Protein AF-A0A453ELK5-F1 (afdb_monomer_lite)

pLDDT: mean 76.81, std 13.42, range [30.69, 92.94]

Sequence (240 aa):
MLLGSLLPQQNLTLAASWPGLFVDKQGVYWDVPLSLSADLASVGSSSGLSYHLLLQQNSGEPKCFGGDETNDVPLALLPGLCAKAAISIKRSIDAWRKKEDKLKMVQPYDAFLSDPHVSFTGIVGAVASGSLGDCSKRISVPDETRKSNAFRVFHERNKFAACADLFASVTFTAQHGNFQRLFLDLTRVSARLDISSGSLFLRGASRLAQDFFFSRRPDLETFCDVCPDVIVSLQQQFSQ

InterPro domains:
  IPR044160 Protein TRIGALACTOSYLDIACYLGLYCEROL 4-like [PTHR34954] (7-237)

Secondary structure (DSSP, 8-state):
----SS-TTEEEEEEEESSEEEE-TTS-EEEESEEEEEEEEE---SSEEEEEEEEEEEES--EEES--TTSPPPTTT-SEEEEEEEEEEEEEEEEEE------TT---S-TTTSS-EEEEEEEEEEEEEEEESGGGHHHHS--TT-----EEEEEGGGTEEEEEEEEEEEEEEEEE--S-SSSS--EEEEEEEEES-HHHHHHHHHHHHHHHHTTPPPPHHHHHTTPPEEEEEEEE----

Radius of gyration: 23.56 Å; chains: 1; bounding box: 50×56×68 Å

Foldseek 3Di:
DDPPPPCPFKDKDKDKDAFDWDADPVRWIKTFHIKIKIKMWGNDDQWFKIKIKIKIAGDDDIDTDPDDPPDDDPLVRAGWIKIKMKMKTKDKDWPDWDPDPPPPPDDFPDPVQQIFTKMKMKMKMKMKMKIFDRNLVVQVDCPPVDPAPFPWDADPVRSMIMTMFMKMKMKIKGWAAGRRDQAQRTKIKMKMWIDPGVSLQVVLVVQVVVCVVVVHDRDPVSVVSNGTDIDIDIDGDHHD

Structure (mmCIF, N/CA/C/O backbone):
data_AF-A0A453ELK5-F1
#
_entry.id   AF-A0A453ELK5-F1
#
loop_
_atom_site.group_PDB
_atom_site.id
_atom_site.type_symbol
_atom_site.label_atom_id
_atom_site.label_alt_id
_atom_site.label_comp_id
_atom_site.label_asym_id
_atom_site.label_entity_id
_atom_site.label_seq_id
_atom_site.pdbx_PDB_ins_code
_atom_site.Cartn_x
_atom_site.Cartn_y
_atom_site.Cartn_z
_atom_site.occupancy
_atom_site.B_iso_or_equiv
_atom_site.auth_seq_id
_atom_site.auth_comp_id
_atom_site.auth_asym_id
_atom_site.auth_atom_id
_atom_site.pdbx_PDB_model_num
ATOM 1 N N . MET A 1 1 ? 25.291 -24.655 6.953 1.00 30.69 1 MET A N 1
ATOM 2 C CA . MET A 1 1 ? 25.725 -23.795 8.075 1.00 30.69 1 MET A CA 1
ATOM 3 C C . MET A 1 1 ? 24.716 -22.657 8.159 1.00 30.69 1 MET A C 1
ATOM 5 O O . MET A 1 1 ? 24.589 -21.906 7.204 1.00 30.69 1 MET A O 1
ATOM 9 N N . LEU A 1 2 ? 23.868 -22.674 9.189 1.00 36.03 2 LEU A N 1
ATOM 10 C CA . LEU A 1 2 ? 22.651 -21.861 9.293 1.00 36.03 2 LEU A CA 1
ATOM 11 C C . LEU A 1 2 ? 22.998 -20.399 9.593 1.00 36.03 2 LEU A C 1
ATOM 13 O O . LEU A 1 2 ? 23.387 -20.069 10.708 1.00 36.03 2 LEU A O 1
ATOM 17 N N . LEU A 1 3 ? 22.798 -19.522 8.609 1.00 41.19 3 LEU A N 1
ATOM 18 C CA . LEU A 1 3 ? 22.877 -18.063 8.736 1.00 41.19 3 LEU A CA 1
ATOM 19 C C . LEU A 1 3 ? 21.654 -17.493 9.500 1.00 41.19 3 LEU A C 1
ATOM 21 O O . LEU A 1 3 ? 21.106 -16.465 9.131 1.00 41.19 3 LEU A O 1
ATOM 25 N N . GLY A 1 4 ? 21.158 -18.209 10.514 1.00 43.69 4 GLY A N 1
ATOM 26 C CA . GLY A 1 4 ? 19.890 -17.913 11.193 1.00 43.69 4 GLY A CA 1
ATOM 27 C C . GLY A 1 4 ? 20.019 -17.068 12.463 1.00 43.69 4 GLY A C 1
ATOM 28 O O . GLY A 1 4 ? 19.007 -16.646 13.006 1.00 43.69 4 GLY A O 1
ATOM 29 N N . SER A 1 5 ? 21.237 -16.822 12.963 1.00 46.50 5 SER A N 1
ATOM 30 C CA . SER A 1 5 ? 21.449 -16.226 14.292 1.00 46.50 5 SER A CA 1
ATOM 31 C C . SER A 1 5 ? 21.978 -14.791 14.298 1.00 46.50 5 SER A C 1
ATOM 33 O O . SER A 1 5 ? 22.213 -14.260 15.380 1.00 46.50 5 SER A O 1
ATOM 35 N N . LEU A 1 6 ? 22.196 -14.145 13.144 1.00 52.88 6 LEU A N 1
ATOM 36 C CA . LEU A 1 6 ? 22.813 -12.810 13.140 1.00 52.88 6 LEU A CA 1
ATOM 37 C C . LEU A 1 6 ? 21.821 -11.647 13.300 1.00 52.88 6 LEU A C 1
ATOM 39 O O . LEU A 1 6 ? 22.255 -10.545 13.620 1.00 52.88 6 LEU A O 1
ATOM 43 N N . LEU A 1 7 ? 20.514 -11.853 13.092 1.00 56.56 7 LEU A N 1
ATOM 44 C CA . LEU A 1 7 ? 19.532 -10.761 13.039 1.00 56.56 7 LEU A CA 1
ATOM 45 C C . LEU A 1 7 ? 18.154 -11.192 13.595 1.00 56.56 7 LEU A C 1
ATOM 47 O O . LEU A 1 7 ? 17.241 -11.471 12.823 1.00 56.56 7 LEU A O 1
ATOM 51 N N . PRO A 1 8 ? 17.948 -11.226 14.925 1.00 60.19 8 PRO A N 1
ATOM 52 C CA . PRO A 1 8 ? 16.712 -11.743 15.537 1.00 60.19 8 PRO A CA 1
ATOM 53 C C . PRO A 1 8 ? 15.440 -10.936 15.211 1.00 60.19 8 PRO A C 1
ATOM 55 O O . PRO A 1 8 ? 14.337 -11.383 15.508 1.00 60.19 8 PRO A O 1
ATOM 58 N N . GLN A 1 9 ? 15.576 -9.748 14.617 1.00 72.62 9 GLN A N 1
ATOM 59 C CA . GLN A 1 9 ? 14.471 -8.845 14.273 1.00 72.62 9 GLN A CA 1
ATOM 60 C C . GLN A 1 9 ? 14.393 -8.536 12.772 1.00 72.62 9 GLN A C 1
ATOM 62 O O . GLN A 1 9 ? 13.697 -7.601 12.377 1.00 72.62 9 GLN A O 1
ATOM 67 N N . GLN A 1 10 ? 15.117 -9.270 11.923 1.00 80.00 10 GLN A N 1
ATOM 68 C CA . GLN A 1 10 ? 15.119 -9.027 10.481 1.00 80.00 10 GLN A CA 1
ATOM 69 C C . GLN A 1 10 ? 14.787 -10.314 9.739 1.00 80.00 10 GLN A C 1
ATOM 71 O O . GLN A 1 10 ? 15.314 -11.381 10.041 1.00 80.00 10 GLN A O 1
ATOM 76 N N . ASN A 1 11 ? 13.894 -10.194 8.769 1.00 83.38 11 ASN A N 1
ATOM 77 C CA . ASN A 1 11 ? 13.554 -11.249 7.844 1.00 83.38 11 ASN A CA 1
ATOM 78 C C . ASN A 1 11 ? 14.318 -10.995 6.544 1.00 83.38 11 ASN A C 1
ATOM 80 O O . ASN A 1 11 ? 14.099 -9.978 5.888 1.00 83.38 11 ASN A O 1
ATOM 84 N N . LEU A 1 12 ? 15.240 -11.893 6.210 1.00 84.56 12 LEU A N 1
ATOM 85 C CA . LEU A 1 12 ? 15.991 -11.859 4.962 1.00 84.56 12 LEU A CA 1
ATOM 86 C C . LEU A 1 12 ? 15.471 -12.987 4.076 1.00 84.56 12 LEU A C 1
ATOM 88 O O . LEU A 1 12 ? 15.605 -14.160 4.422 1.00 84.56 12 LEU A O 1
ATOM 92 N N . THR A 1 13 ? 14.912 -12.635 2.925 1.00 87.00 13 THR A N 1
ATOM 93 C CA . THR A 1 13 ? 14.528 -13.595 1.895 1.00 87.00 13 THR A CA 1
ATOM 94 C C . THR A 1 13 ? 15.426 -13.416 0.681 1.00 87.00 13 THR A C 1
ATOM 96 O O . THR A 1 13 ? 15.719 -12.304 0.247 1.00 87.00 13 THR A O 1
ATOM 99 N N . LEU A 1 14 ? 15.931 -14.525 0.154 1.00 88.19 14 LEU A N 1
ATOM 100 C CA . LEU A 1 14 ? 16.755 -14.533 -1.045 1.00 88.19 14 LEU A CA 1
ATOM 101 C C . LEU A 1 14 ? 16.135 -15.531 -2.010 1.00 88.19 14 LEU A C 1
ATOM 103 O O . LEU A 1 14 ? 16.002 -16.709 -1.684 1.00 88.19 14 LEU A O 1
ATOM 107 N N . ALA A 1 15 ? 15.728 -15.047 -3.174 1.00 86.75 15 ALA A N 1
ATOM 108 C CA . ALA A 1 15 ? 15.160 -15.857 -4.234 1.00 86.75 15 ALA A CA 1
ATOM 109 C C . ALA A 1 15 ? 16.052 -15.764 -5.469 1.00 86.75 15 ALA A C 1
ATOM 111 O O . ALA A 1 15 ? 16.494 -14.689 -5.872 1.00 86.75 15 ALA A O 1
ATOM 112 N N . ALA A 1 16 ? 16.330 -16.921 -6.053 1.00 87.19 16 ALA A N 1
ATOM 113 C CA . ALA A 1 16 ? 17.092 -17.060 -7.276 1.00 87.19 16 ALA A CA 1
ATOM 114 C C . ALA A 1 16 ? 16.338 -18.023 -8.189 1.00 87.19 16 ALA A C 1
ATOM 116 O O . ALA A 1 16 ? 15.876 -19.073 -7.745 1.00 87.19 16 ALA A O 1
ATOM 117 N N . SER A 1 17 ? 16.222 -17.662 -9.457 1.00 82.38 17 SER A N 1
ATOM 118 C CA . SER A 1 17 ? 15.618 -18.492 -10.496 1.00 82.38 17 SER A CA 1
ATOM 119 C C . SER A 1 17 ? 16.526 -18.482 -11.719 1.00 82.38 17 SER A C 1
ATOM 121 O O . SER A 1 17 ? 16.867 -17.404 -12.213 1.00 82.38 17 SER A O 1
ATOM 123 N N . TRP A 1 18 ? 16.947 -19.678 -12.143 1.00 79.38 18 TRP A N 1
ATOM 124 C CA . TRP A 1 18 ? 17.754 -19.926 -13.340 1.00 79.38 18 TRP A CA 1
ATOM 125 C C . TRP A 1 18 ? 17.640 -21.407 -13.754 1.00 79.38 18 TRP A C 1
ATOM 127 O O . TRP A 1 18 ? 18.079 -22.271 -12.987 1.00 79.38 18 TRP A O 1
ATOM 137 N N . PRO A 1 19 ? 17.142 -21.722 -14.962 1.00 77.75 19 PRO A N 1
ATOM 138 C CA . PRO A 1 19 ? 16.161 -20.947 -15.729 1.00 77.75 19 PRO A CA 1
ATOM 139 C C . PRO A 1 19 ? 14.795 -20.956 -15.019 1.00 77.75 19 PRO A C 1
ATOM 141 O O . PRO A 1 19 ? 14.437 -21.927 -14.349 1.00 77.75 19 PRO A O 1
ATOM 144 N N . GLY A 1 20 ? 14.047 -19.857 -15.111 1.00 77.00 20 GLY A N 1
ATOM 145 C CA . GLY A 1 20 ? 12.726 -19.706 -14.492 1.00 77.00 20 GLY A CA 1
ATOM 146 C C . GLY A 1 20 ? 11.623 -19.481 -15.522 1.00 77.00 20 GLY A C 1
ATOM 147 O O . GLY A 1 20 ? 11.887 -19.001 -16.614 1.00 77.00 20 GLY A O 1
ATOM 148 N N . LEU A 1 21 ? 10.374 -19.778 -15.162 1.00 82.38 21 LEU A N 1
ATOM 149 C CA . LEU A 1 21 ? 9.208 -19.473 -15.992 1.00 82.38 21 LEU A CA 1
ATOM 150 C C . LEU A 1 21 ? 8.380 -18.374 -15.323 1.00 82.38 21 LEU A C 1
ATOM 152 O O . LEU A 1 21 ? 8.027 -18.489 -14.148 1.00 82.38 21 LEU A O 1
ATOM 156 N N . PHE A 1 22 ? 8.061 -17.320 -16.065 1.00 80.75 22 PHE A N 1
ATOM 157 C CA . PHE A 1 22 ? 7.200 -16.227 -15.626 1.00 80.75 22 PHE A CA 1
ATOM 158 C C . PHE A 1 22 ? 5.904 -16.227 -16.429 1.00 80.75 22 PHE A C 1
ATOM 160 O O . PHE A 1 22 ? 5.919 -16.450 -17.634 1.00 80.75 22 PHE A O 1
ATOM 167 N N . VAL A 1 23 ? 4.783 -15.965 -15.763 1.00 82.19 23 VAL A N 1
ATOM 168 C CA . VAL A 1 23 ? 3.475 -15.847 -16.413 1.00 82.19 23 VAL A CA 1
ATOM 169 C C . VAL A 1 23 ? 3.052 -14.391 -16.360 1.00 82.19 23 VAL A C 1
ATOM 171 O O . VAL A 1 23 ? 2.971 -13.810 -15.277 1.00 82.19 23 VAL A O 1
ATOM 174 N N . ASP A 1 24 ? 2.805 -13.799 -17.523 1.00 79.06 24 ASP A N 1
ATOM 175 C CA . ASP A 1 24 ? 2.312 -12.427 -17.616 1.00 79.06 24 ASP A CA 1
ATOM 176 C C . ASP A 1 24 ? 0.813 -12.335 -17.279 1.00 79.06 24 ASP A C 1
ATOM 178 O O . ASP A 1 24 ? 0.103 -13.341 -17.220 1.00 79.06 24 ASP A O 1
ATOM 182 N N . LYS A 1 25 ? 0.299 -11.116 -17.088 1.00 76.19 25 LYS A N 1
ATOM 183 C CA . LYS A 1 25 ? -1.115 -10.822 -16.809 1.00 76.19 25 LYS A CA 1
ATOM 184 C C . LYS A 1 25 ? -2.059 -11.396 -17.874 1.00 76.19 25 LYS A C 1
ATOM 186 O O . LYS A 1 25 ? -3.203 -11.704 -17.563 1.00 76.19 25 LYS A O 1
ATOM 191 N N . GLN A 1 26 ? -1.583 -11.554 -19.108 1.00 77.69 26 GLN A N 1
ATOM 192 C CA . GLN A 1 26 ? -2.309 -12.134 -20.240 1.00 77.69 26 GLN A CA 1
ATOM 193 C C . GLN A 1 26 ? -2.227 -13.672 -20.280 1.00 77.69 26 GLN A C 1
ATOM 195 O O . GLN A 1 26 ? -2.745 -14.286 -21.207 1.00 77.69 26 GLN A O 1
ATOM 200 N N . GLY A 1 27 ? -1.578 -14.308 -19.298 1.00 75.56 27 GLY A N 1
ATOM 201 C CA . GLY A 1 27 ? -1.401 -15.761 -19.241 1.00 75.56 27 GLY A CA 1
ATOM 202 C C . GLY A 1 27 ? -0.301 -16.298 -20.161 1.00 75.56 27 GLY A C 1
ATOM 203 O O . GLY A 1 27 ? -0.202 -17.507 -20.345 1.00 75.56 27 GLY A O 1
ATOM 204 N N . VAL A 1 28 ? 0.519 -15.417 -20.744 1.00 82.81 28 VAL A N 1
ATOM 205 C CA . VAL A 1 28 ? 1.632 -15.791 -21.627 1.00 82.81 28 VAL A CA 1
ATOM 206 C C . VAL A 1 28 ? 2.844 -16.195 -20.797 1.00 82.81 28 VAL A C 1
ATOM 208 O O . VAL A 1 28 ? 3.192 -15.525 -19.823 1.00 82.81 28 VAL A O 1
ATOM 211 N N . TYR A 1 29 ? 3.491 -17.285 -21.201 1.00 83.06 29 TYR A N 1
ATOM 212 C CA . TYR A 1 29 ? 4.684 -17.804 -20.548 1.00 83.06 29 TYR A CA 1
ATOM 213 C C . TYR A 1 29 ? 5.949 -17.167 -21.119 1.00 83.06 29 TYR A C 1
ATOM 215 O O . TYR A 1 29 ? 6.135 -17.088 -22.332 1.00 83.06 29 TYR A O 1
ATOM 223 N N . TRP A 1 30 ? 6.842 -16.765 -20.228 1.00 82.06 30 TRP A N 1
ATOM 224 C CA . TRP A 1 30 ? 8.116 -16.141 -20.540 1.00 82.06 30 TRP A CA 1
ATOM 225 C C . TRP A 1 30 ? 9.241 -16.907 -19.861 1.00 82.06 30 TRP A C 1
ATOM 227 O O . TRP A 1 30 ? 9.183 -17.174 -18.659 1.00 82.06 30 TRP A O 1
ATOM 237 N N . ASP A 1 31 ? 10.270 -17.240 -20.627 1.00 82.88 31 ASP A N 1
ATOM 238 C CA . ASP A 1 31 ? 11.511 -17.785 -20.097 1.00 82.88 31 ASP A CA 1
ATOM 239 C C . ASP A 1 31 ? 12.324 -16.657 -19.453 1.00 82.88 31 ASP A C 1
ATOM 241 O O . ASP A 1 31 ? 12.543 -15.598 -20.053 1.00 82.88 31 ASP A O 1
ATOM 245 N N . VAL A 1 32 ? 12.743 -16.879 -18.212 1.00 81.06 32 VAL A N 1
ATOM 246 C CA . VAL A 1 32 ? 13.524 -15.951 -17.400 1.00 81.06 32 VAL A CA 1
ATOM 247 C C . VAL A 1 32 ? 14.930 -16.525 -17.272 1.00 81.06 32 VAL A C 1
ATOM 249 O O . VAL A 1 32 ? 15.113 -17.485 -16.515 1.00 81.06 32 VAL A O 1
ATOM 252 N N . PRO A 1 33 ? 15.931 -15.937 -17.957 1.00 76.25 33 PRO A N 1
ATOM 253 C CA . PRO A 1 33 ? 17.286 -16.471 -17.952 1.00 76.25 33 PRO A CA 1
ATOM 254 C C . PRO A 1 33 ? 17.862 -16.431 -16.536 1.00 76.25 33 PRO A C 1
ATOM 256 O O . PRO A 1 33 ? 18.043 -17.483 -15.935 1.00 76.25 33 PRO A O 1
ATOM 259 N N . LEU A 1 34 ? 18.040 -15.232 -15.959 1.00 83.06 34 LEU A N 1
ATOM 260 C CA . LEU A 1 34 ? 18.402 -15.025 -14.553 1.00 83.06 34 LEU A CA 1
ATOM 261 C C . LEU A 1 34 ? 17.463 -14.026 -13.899 1.00 83.06 34 LEU A C 1
ATOM 263 O O . LEU A 1 34 ? 17.380 -12.876 -14.334 1.00 83.06 34 LEU A O 1
ATOM 267 N N . SER A 1 35 ? 16.869 -14.419 -12.779 1.00 85.31 35 SER A N 1
ATOM 268 C CA . SER A 1 35 ? 16.272 -13.475 -11.837 1.00 85.31 35 SER A CA 1
ATOM 269 C C . SER A 1 35 ? 16.786 -13.772 -10.437 1.00 85.31 35 SER A C 1
ATOM 271 O O . SER A 1 35 ? 16.616 -14.873 -9.910 1.00 85.31 35 SER A O 1
ATOM 273 N N . LEU A 1 36 ? 17.453 -12.779 -9.860 1.00 88.81 36 LEU A N 1
ATOM 274 C CA . LEU A 1 36 ? 17.967 -12.770 -8.500 1.00 88.81 36 LEU A CA 1
ATOM 275 C C . LEU A 1 36 ? 17.247 -11.665 -7.735 1.00 88.81 36 LEU A C 1
ATOM 277 O O . LEU A 1 36 ? 17.214 -10.519 -8.176 1.00 88.81 36 LEU A O 1
ATOM 281 N N . SER A 1 37 ? 16.702 -11.977 -6.569 1.00 88.75 37 SER A N 1
ATOM 282 C CA . SER A 1 37 ? 16.140 -10.979 -5.669 1.00 88.75 37 SER A CA 1
ATOM 283 C C . SER A 1 37 ? 16.546 -11.258 -4.233 1.00 88.75 37 SER A C 1
ATOM 285 O O . SER A 1 37 ? 16.407 -12.378 -3.748 1.00 88.75 37 SER A O 1
ATOM 287 N N . ALA A 1 38 ? 17.016 -10.229 -3.549 1.00 89.81 38 ALA A N 1
ATOM 288 C CA . ALA A 1 38 ? 17.276 -10.233 -2.124 1.00 89.81 38 ALA A CA 1
ATOM 289 C C . ALA A 1 38 ? 16.357 -9.201 -1.477 1.00 89.81 38 ALA A C 1
ATOM 291 O O . ALA A 1 38 ? 16.347 -8.041 -1.882 1.00 89.81 38 ALA A O 1
ATOM 292 N N . ASP A 1 39 ? 15.586 -9.619 -0.488 1.00 89.56 39 ASP A N 1
ATOM 293 C CA . ASP A 1 39 ? 14.655 -8.771 0.230 1.00 89.56 39 ASP A CA 1
ATOM 294 C C . ASP A 1 39 ? 14.915 -8.840 1.730 1.00 89.56 39 ASP A C 1
ATOM 296 O O . ASP A 1 39 ? 15.015 -9.919 2.315 1.00 89.56 39 ASP A O 1
ATOM 300 N N . LEU A 1 40 ? 15.043 -7.677 2.350 1.00 88.06 40 LEU A N 1
ATOM 301 C CA . LEU A 1 40 ? 15.337 -7.518 3.761 1.00 88.06 40 LEU A CA 1
ATOM 302 C C . LEU A 1 40 ? 14.252 -6.666 4.408 1.00 88.06 40 LEU A C 1
ATOM 304 O O . LEU A 1 40 ? 14.186 -5.456 4.192 1.00 88.06 40 LEU A O 1
ATOM 308 N N . ALA A 1 41 ? 13.448 -7.283 5.260 1.00 87.75 41 ALA A N 1
ATOM 309 C CA . ALA A 1 41 ? 12.370 -6.631 5.984 1.00 87.75 41 ALA A CA 1
ATOM 310 C C . ALA A 1 41 ? 12.630 -6.657 7.492 1.00 87.75 41 ALA A C 1
ATOM 312 O O . ALA A 1 41 ? 13.059 -7.662 8.055 1.00 87.75 41 ALA A O 1
ATOM 313 N N . SER A 1 42 ? 12.325 -5.569 8.191 1.00 85.75 42 SER A N 1
ATOM 314 C CA . SER A 1 42 ? 12.266 -5.589 9.653 1.00 85.75 42 SER A CA 1
ATOM 315 C C . SER A 1 42 ? 11.039 -6.372 10.122 1.00 85.75 42 SER A C 1
ATOM 317 O O . SER A 1 42 ? 9.932 -6.138 9.631 1.00 85.75 42 SER A O 1
ATOM 319 N N . VAL A 1 43 ? 11.198 -7.222 11.131 1.00 76.19 43 VAL A N 1
ATOM 320 C CA . VAL A 1 43 ? 10.078 -7.861 11.826 1.00 76.19 43 VAL A CA 1
ATOM 321 C C . VAL A 1 43 ? 9.400 -6.795 12.690 1.00 76.19 43 VAL A C 1
ATOM 323 O O . VAL A 1 43 ? 9.933 -6.363 13.711 1.00 76.19 43 VAL A O 1
ATOM 326 N N . GLY A 1 44 ? 8.254 -6.297 12.222 1.00 63.34 44 GLY A N 1
ATOM 327 C CA . GLY A 1 44 ? 7.561 -5.166 12.836 1.00 63.34 44 GLY A CA 1
ATOM 328 C C . GLY A 1 44 ? 7.051 -5.466 14.248 1.00 63.34 44 GLY A C 1
ATOM 329 O O . GLY A 1 44 ? 6.431 -6.498 14.496 1.00 63.34 44 GLY A O 1
ATOM 330 N N . SER A 1 45 ? 7.264 -4.524 15.168 1.00 62.75 45 SER A N 1
ATOM 331 C CA . SER A 1 45 ? 6.576 -4.488 16.465 1.00 62.75 45 SER A CA 1
ATOM 332 C C . SER A 1 45 ? 5.111 -4.039 16.295 1.00 62.75 45 SER A C 1
ATOM 334 O O . SER A 1 45 ? 4.742 -3.453 15.274 1.00 62.75 45 SER A O 1
ATOM 336 N N . SER A 1 46 ? 4.253 -4.278 17.294 1.00 64.38 46 SER A N 1
ATOM 337 C CA . SER A 1 46 ? 2.829 -3.882 17.276 1.00 64.38 46 SER A CA 1
ATOM 338 C C . SER A 1 46 ? 2.620 -2.372 17.058 1.00 64.38 46 SER A C 1
ATOM 340 O O . SER A 1 46 ? 1.623 -1.956 16.457 1.00 64.38 46 SER A O 1
ATOM 342 N N . SER A 1 47 ? 3.594 -1.566 17.484 1.00 71.31 47 SER A N 1
ATOM 343 C CA . SER A 1 47 ? 3.745 -0.142 17.193 1.00 71.31 47 SER A CA 1
ATOM 344 C C . SER A 1 47 ? 5.240 0.159 17.059 1.00 71.31 47 SER A C 1
ATOM 346 O O . SER A 1 47 ? 5.982 0.025 18.032 1.00 71.31 47 SER A O 1
ATOM 348 N N . GLY A 1 48 ? 5.700 0.594 15.888 1.00 84.44 48 GLY A N 1
ATOM 349 C CA . GLY A 1 48 ? 7.120 0.846 15.664 1.00 84.44 48 GLY A CA 1
ATOM 350 C C . GLY A 1 48 ? 7.473 1.265 14.244 1.00 84.44 48 GLY A C 1
ATOM 351 O O . GLY A 1 48 ? 6.614 1.370 13.369 1.00 84.44 48 GLY A O 1
ATOM 352 N N . LEU A 1 49 ? 8.765 1.521 14.049 1.00 85.94 49 LEU A N 1
ATOM 353 C CA . LEU A 1 49 ? 9.356 1.732 12.735 1.00 85.94 49 LEU A CA 1
ATOM 354 C C . LEU A 1 49 ? 9.549 0.375 12.055 1.00 85.94 49 LEU A C 1
ATOM 356 O O . LEU A 1 49 ? 9.971 -0.594 12.685 1.00 85.94 49 LEU A O 1
ATOM 360 N N . SER A 1 50 ? 9.233 0.308 10.772 1.00 88.19 50 SER A N 1
ATOM 361 C CA . SER A 1 50 ? 9.478 -0.851 9.930 1.00 88.19 50 SER A CA 1
ATOM 362 C C . SER A 1 50 ? 10.119 -0.409 8.624 1.00 88.19 50 SER A C 1
ATOM 364 O O . SER A 1 50 ? 9.739 0.612 8.057 1.00 88.19 50 SER A O 1
ATOM 366 N N . TYR A 1 51 ? 11.095 -1.166 8.148 1.00 88.38 51 TYR A N 1
ATOM 367 C CA . TYR A 1 51 ? 11.771 -0.915 6.884 1.00 88.38 51 TYR A CA 1
ATOM 368 C C . TYR A 1 51 ? 11.795 -2.182 6.031 1.00 88.38 51 TYR A C 1
ATOM 370 O O . TYR A 1 51 ? 11.721 -3.296 6.548 1.00 88.38 51 TYR A O 1
ATOM 378 N N . HIS A 1 52 ? 11.887 -1.993 4.722 1.00 91.12 52 HIS A N 1
ATOM 379 C CA . HIS A 1 52 ? 11.883 -3.048 3.722 1.00 91.12 52 HIS A CA 1
ATOM 380 C C . HIS A 1 52 ? 12.818 -2.647 2.582 1.00 91.12 52 HIS A C 1
ATOM 382 O O . HIS A 1 52 ? 12.630 -1.597 1.969 1.00 91.12 52 HIS A O 1
ATOM 388 N N . LEU A 1 53 ? 13.840 -3.447 2.311 1.00 90.69 53 LEU A N 1
ATOM 389 C CA . LEU A 1 53 ? 14.862 -3.195 1.302 1.00 90.69 53 LEU A CA 1
ATOM 390 C C . LEU A 1 53 ? 14.875 -4.363 0.322 1.00 90.69 53 LEU A C 1
ATOM 392 O O . LEU A 1 53 ? 15.312 -5.452 0.669 1.00 90.69 53 LEU A O 1
ATOM 396 N N . LEU A 1 54 ? 14.435 -4.113 -0.904 1.00 90.19 54 LEU A N 1
ATOM 397 C CA . LEU A 1 54 ? 14.399 -5.086 -1.986 1.00 90.19 54 LEU A CA 1
ATOM 398 C C . LEU A 1 54 ? 15.467 -4.735 -3.021 1.00 90.19 54 LEU A C 1
ATOM 400 O O . LEU A 1 54 ? 15.452 -3.648 -3.593 1.00 90.19 54 LEU A O 1
ATOM 404 N N . LEU A 1 55 ? 16.348 -5.676 -3.322 1.00 90.69 55 LEU A N 1
ATOM 405 C CA . LEU A 1 55 ? 17.279 -5.618 -4.438 1.00 90.69 55 LEU A CA 1
ATOM 406 C C . LEU A 1 55 ? 16.910 -6.717 -5.431 1.00 90.69 55 LEU A C 1
ATOM 408 O O . LEU A 1 55 ? 16.868 -7.886 -5.073 1.00 90.69 55 LEU A O 1
ATOM 412 N N . GLN A 1 56 ? 16.647 -6.351 -6.677 1.00 88.69 56 GLN A N 1
ATOM 413 C CA . GLN A 1 56 ? 16.313 -7.263 -7.762 1.00 88.69 56 GLN A CA 1
ATOM 414 C C . GLN A 1 56 ? 17.302 -7.062 -8.908 1.00 88.69 56 GLN A C 1
ATOM 416 O O . GLN A 1 56 ? 17.504 -5.943 -9.372 1.00 88.69 56 GLN A O 1
ATOM 421 N N . GLN A 1 57 ? 17.887 -8.145 -9.393 1.00 88.12 57 GLN A N 1
ATOM 422 C CA . GLN A 1 57 ? 18.750 -8.175 -10.558 1.00 88.12 57 GLN A CA 1
ATOM 423 C C . GLN A 1 57 ? 18.211 -9.201 -11.547 1.00 88.12 57 GLN A C 1
ATOM 425 O O . GLN A 1 57 ? 18.200 -10.400 -11.273 1.00 88.12 57 GLN A O 1
ATOM 430 N N . ASN A 1 58 ? 17.822 -8.717 -12.718 1.00 86.12 58 ASN A N 1
ATOM 431 C CA . ASN A 1 58 ? 17.437 -9.560 -13.838 1.00 86.12 58 ASN A CA 1
ATOM 432 C C . ASN A 1 58 ? 18.527 -9.483 -14.908 1.00 86.12 58 ASN A C 1
ATOM 434 O O . ASN A 1 58 ? 19.063 -8.404 -15.179 1.00 86.12 58 ASN A O 1
ATOM 438 N N . SER A 1 59 ? 18.870 -10.617 -15.510 1.00 82.81 59 SER A N 1
ATOM 439 C CA . SER A 1 59 ? 19.856 -10.684 -16.589 1.00 82.81 59 SER A CA 1
ATOM 440 C C . SER A 1 59 ? 19.391 -11.615 -17.699 1.00 82.81 59 SER A C 1
ATOM 442 O O . SER A 1 59 ? 18.679 -12.588 -17.452 1.00 82.81 59 SER A O 1
ATOM 444 N N . GLY A 1 60 ? 19.839 -11.308 -18.914 1.00 77.62 60 GLY A N 1
ATOM 445 C CA . GLY A 1 60 ? 19.440 -11.988 -20.138 1.00 77.62 60 GLY A CA 1
ATOM 446 C C . GLY A 1 60 ? 18.206 -11.373 -20.794 1.00 77.62 60 GLY A C 1
ATOM 447 O O . GLY A 1 60 ? 17.548 -10.490 -20.244 1.00 77.62 60 GLY A O 1
ATOM 448 N N . GLU A 1 61 ? 17.936 -11.833 -22.008 1.00 77.62 61 GLU A N 1
ATOM 449 C CA . GLU A 1 61 ? 16.782 -11.425 -22.798 1.00 77.62 61 GLU A CA 1
ATOM 450 C C . GLU A 1 61 ? 15.654 -12.447 -22.589 1.00 77.62 61 GLU A C 1
ATOM 452 O O . GLU A 1 61 ? 15.858 -13.631 -22.883 1.00 77.62 61 GLU A O 1
ATOM 457 N N . PRO A 1 62 ? 14.503 -12.041 -22.022 1.00 77.81 62 PRO A N 1
ATOM 458 C CA . PRO A 1 62 ? 13.394 -12.954 -21.788 1.00 77.81 62 PRO A CA 1
ATOM 459 C C . PRO A 1 62 ? 12.781 -13.387 -23.118 1.00 77.81 62 PRO A C 1
ATOM 461 O O . PRO A 1 62 ? 12.530 -12.562 -23.996 1.00 77.81 62 PRO A O 1
ATOM 464 N N . LYS A 1 63 ? 12.523 -14.687 -23.262 1.00 80.06 63 LYS A N 1
ATOM 465 C CA . LYS A 1 63 ? 11.957 -15.259 -24.489 1.00 80.06 63 LYS A CA 1
ATOM 466 C C . LYS A 1 63 ? 10.507 -15.647 -24.266 1.00 80.06 63 LYS A C 1
ATOM 468 O O . LYS A 1 63 ? 10.192 -16.350 -23.309 1.00 80.06 63 LYS A O 1
ATOM 473 N N . CYS A 1 64 ? 9.629 -15.197 -25.153 1.00 79.00 64 CYS A N 1
ATOM 474 C CA . CYS A 1 64 ? 8.224 -15.583 -25.132 1.00 79.00 64 CYS A CA 1
ATOM 475 C C . CYS A 1 64 ? 8.082 -17.049 -25.564 1.00 79.00 64 CYS A C 1
ATOM 477 O O . CYS A 1 64 ? 8.629 -17.454 -26.592 1.00 79.00 64 CYS A O 1
ATOM 479 N N . PHE A 1 65 ? 7.347 -17.850 -24.795 1.00 71.69 65 PHE A N 1
ATOM 480 C CA . PHE A 1 65 ? 7.058 -19.235 -25.146 1.00 71.69 65 PHE A CA 1
ATOM 481 C C . PHE A 1 65 ? 5.739 -19.295 -25.930 1.00 71.69 65 PHE A C 1
ATOM 483 O O . PHE A 1 65 ? 4.659 -19.156 -25.360 1.00 71.69 65 PHE A O 1
ATOM 490 N N . GLY A 1 66 ? 5.830 -19.504 -27.248 1.00 66.12 66 GLY A N 1
ATOM 491 C CA . GLY A 1 66 ? 4.667 -19.730 -28.119 1.00 66.12 66 GLY A CA 1
ATOM 492 C C . GLY A 1 66 ? 3.860 -18.485 -28.522 1.00 66.12 66 GLY A C 1
ATOM 493 O O . GLY A 1 66 ? 2.734 -18.646 -28.987 1.00 66.12 66 GLY A O 1
ATOM 494 N N . GLY A 1 67 ? 4.397 -17.272 -28.350 1.00 59.62 67 GLY A N 1
ATOM 495 C CA . GLY A 1 67 ? 3.774 -16.021 -28.809 1.00 59.62 67 GLY A CA 1
ATOM 496 C C . GLY A 1 67 ? 4.440 -15.428 -30.055 1.00 59.62 67 GLY A C 1
ATOM 497 O O . GLY A 1 67 ? 5.598 -15.723 -30.338 1.00 59.62 67 GLY A O 1
ATOM 498 N N . ASP A 1 68 ? 3.697 -14.586 -30.777 1.00 57.75 68 ASP A N 1
ATOM 499 C CA . ASP A 1 68 ? 4.199 -13.787 -31.904 1.00 57.75 68 ASP A CA 1
ATOM 500 C C . ASP A 1 68 ? 5.247 -12.764 -31.409 1.00 57.75 68 ASP A C 1
ATOM 502 O O . ASP A 1 68 ? 5.124 -12.245 -30.293 1.00 57.75 68 ASP A O 1
ATOM 506 N N . GLU A 1 69 ? 6.276 -12.463 -32.212 1.00 56.69 69 GLU A N 1
ATOM 507 C CA . GLU A 1 69 ? 7.423 -11.600 -31.834 1.00 56.69 69 GLU A CA 1
ATOM 508 C C . GLU A 1 69 ? 7.029 -10.139 -31.520 1.00 56.69 69 GLU A C 1
ATOM 510 O O . GLU A 1 69 ? 7.859 -9.331 -31.109 1.00 56.69 69 GLU A O 1
ATOM 515 N N . THR A 1 70 ? 5.754 -9.790 -31.696 1.00 56.50 70 THR A N 1
ATOM 516 C CA . THR A 1 70 ? 5.191 -8.450 -31.499 1.00 56.50 70 THR A CA 1
ATOM 517 C C . THR A 1 70 ? 4.766 -8.145 -30.063 1.00 56.50 70 THR A C 1
ATOM 519 O O . THR A 1 70 ? 4.343 -7.024 -29.791 1.00 56.50 70 THR A O 1
ATOM 522 N N . ASN A 1 71 ? 4.803 -9.118 -29.147 1.00 63.22 71 ASN A N 1
ATOM 523 C CA . ASN A 1 71 ? 4.431 -8.873 -27.754 1.00 63.22 71 ASN A CA 1
ATOM 524 C C . ASN A 1 71 ? 5.558 -8.142 -27.016 1.00 63.22 71 ASN A C 1
ATOM 526 O O . ASN A 1 71 ? 6.643 -8.691 -26.821 1.00 63.22 71 ASN A O 1
ATOM 530 N N . ASP A 1 72 ? 5.272 -6.918 -26.568 1.00 69.94 72 ASP A N 1
ATOM 531 C CA . ASP A 1 72 ? 6.188 -6.142 -25.739 1.00 69.94 72 ASP A CA 1
ATOM 532 C C . ASP A 1 72 ? 6.580 -6.929 -24.482 1.00 69.94 72 ASP A C 1
ATOM 534 O O . ASP A 1 72 ? 5.735 -7.434 -23.739 1.00 69.94 72 ASP A O 1
ATOM 538 N N . VAL A 1 73 ? 7.888 -7.019 -24.234 1.00 73.19 73 VAL A N 1
ATOM 539 C CA . VAL A 1 73 ? 8.435 -7.722 -23.071 1.00 73.19 73 VAL A CA 1
ATOM 540 C C . VAL A 1 73 ? 7.867 -7.118 -21.780 1.00 73.19 73 VAL A C 1
ATOM 542 O O . VAL A 1 73 ? 7.970 -5.899 -21.582 1.00 73.19 73 VAL A O 1
ATOM 545 N N . PRO A 1 74 ? 7.358 -7.940 -20.840 1.00 74.00 74 PRO A N 1
ATOM 546 C CA . PRO A 1 74 ? 6.844 -7.444 -19.575 1.00 74.00 74 PRO A CA 1
ATOM 547 C C . PRO A 1 74 ? 7.900 -6.614 -18.845 1.00 74.00 74 PRO A C 1
ATOM 549 O O . PRO A 1 74 ? 9.023 -7.067 -18.608 1.00 74.00 74 PRO A O 1
ATOM 552 N N . LEU A 1 75 ? 7.527 -5.415 -18.382 1.00 74.06 75 LEU A N 1
ATOM 553 C CA . LEU A 1 75 ? 8.424 -4.521 -17.627 1.00 74.06 75 LEU A CA 1
ATOM 554 C C . LEU A 1 75 ? 9.030 -5.198 -16.375 1.00 74.06 75 LEU A C 1
ATOM 556 O O . LEU A 1 75 ? 10.064 -4.769 -15.848 1.00 74.06 75 LEU A O 1
ATOM 560 N N . ALA A 1 76 ? 8.380 -6.255 -15.874 1.00 70.94 76 ALA A N 1
ATOM 561 C CA . ALA A 1 76 ? 8.838 -7.094 -14.770 1.00 70.94 76 ALA A CA 1
ATOM 562 C C . ALA A 1 76 ? 10.121 -7.891 -15.095 1.00 70.94 76 ALA A C 1
ATOM 564 O O . ALA A 1 76 ? 10.929 -8.121 -14.193 1.00 70.94 76 ALA A O 1
ATOM 565 N N . LEU A 1 77 ? 10.327 -8.245 -16.366 1.00 74.88 77 LEU A N 1
ATOM 566 C CA . LEU A 1 77 ? 11.407 -9.108 -16.852 1.00 74.88 77 LEU A CA 1
ATOM 567 C C . LEU A 1 77 ? 12.563 -8.352 -17.506 1.00 74.88 77 LEU A C 1
ATOM 569 O O . LEU A 1 77 ? 13.577 -8.962 -17.832 1.00 74.88 77 LEU A O 1
ATOM 573 N N . LEU A 1 78 ? 12.435 -7.032 -17.675 1.00 79.81 78 LEU A N 1
ATOM 574 C CA . LEU A 1 78 ? 13.490 -6.228 -18.282 1.00 79.81 78 LEU A CA 1
ATOM 575 C C . LEU A 1 78 ? 14.825 -6.394 -17.534 1.00 79.81 78 LEU A C 1
ATOM 577 O O . LEU A 1 78 ? 14.844 -6.316 -16.296 1.00 79.81 78 LEU A O 1
ATOM 581 N N . PRO A 1 79 ? 15.935 -6.584 -18.268 1.00 81.88 79 PRO A N 1
ATOM 582 C CA . PRO A 1 79 ? 17.240 -6.784 -17.669 1.00 81.88 79 PRO A CA 1
ATOM 583 C C . PRO A 1 79 ? 17.731 -5.508 -16.985 1.00 81.88 79 PRO A C 1
ATOM 585 O O . PRO A 1 79 ? 17.520 -4.384 -17.452 1.00 81.88 79 PRO A O 1
ATOM 588 N N . GLY A 1 80 ? 18.408 -5.682 -15.857 1.00 85.19 80 GLY A N 1
ATOM 589 C CA . GLY A 1 80 ? 18.984 -4.592 -15.084 1.00 85.19 80 GLY A CA 1
ATOM 590 C C . GLY A 1 80 ? 18.887 -4.804 -13.580 1.00 85.19 80 GLY A C 1
ATOM 591 O O . GLY A 1 80 ? 18.406 -5.827 -13.089 1.00 85.19 80 GLY A O 1
ATOM 592 N N . LEU A 1 81 ? 19.354 -3.797 -12.850 1.00 85.50 81 LEU A N 1
ATOM 593 C CA . LEU A 1 81 ? 19.370 -3.763 -11.394 1.00 85.50 81 LEU A CA 1
ATOM 594 C C . LEU A 1 81 ? 18.289 -2.805 -10.900 1.00 85.50 81 LEU A C 1
ATOM 596 O O . LEU A 1 81 ? 18.276 -1.637 -11.275 1.00 85.50 81 LEU A O 1
ATOM 600 N N . CYS A 1 82 ? 17.396 -3.273 -10.040 1.00 86.38 82 CYS A N 1
ATOM 601 C CA . CYS A 1 82 ? 16.386 -2.468 -9.373 1.00 86.38 82 CYS A CA 1
ATOM 602 C C . CYS A 1 82 ? 16.571 -2.574 -7.861 1.00 86.38 82 CYS A C 1
ATOM 604 O O . CYS A 1 82 ? 16.603 -3.665 -7.307 1.00 86.38 82 CYS A O 1
ATOM 606 N N . ALA A 1 83 ? 16.663 -1.437 -7.188 1.00 90.31 83 ALA A N 1
ATOM 607 C CA . ALA A 1 83 ? 16.646 -1.346 -5.739 1.00 90.31 83 ALA A CA 1
ATOM 608 C C . ALA A 1 83 ? 15.369 -0.619 -5.313 1.00 90.31 83 ALA A C 1
ATOM 610 O O . ALA A 1 83 ? 15.023 0.416 -5.878 1.00 90.31 83 ALA A O 1
ATOM 611 N N . LYS A 1 84 ? 14.660 -1.132 -4.315 1.00 90.94 84 LYS A N 1
ATOM 612 C CA . LYS A 1 84 ? 13.520 -0.473 -3.681 1.00 90.94 84 LYS A CA 1
ATOM 613 C C . LYS A 1 84 ? 13.749 -0.443 -2.182 1.00 90.94 84 LYS A C 1
ATOM 615 O O . LYS A 1 84 ? 14.159 -1.433 -1.592 1.00 90.94 84 LYS A O 1
ATOM 620 N N . ALA A 1 85 ? 13.458 0.686 -1.570 1.00 91.75 85 ALA A N 1
ATOM 621 C CA . ALA A 1 85 ? 13.519 0.883 -0.140 1.00 91.75 85 ALA A CA 1
ATOM 622 C C . ALA A 1 85 ? 12.192 1.479 0.315 1.00 91.75 85 ALA A C 1
ATOM 624 O O . ALA A 1 85 ? 11.753 2.490 -0.223 1.00 91.75 85 ALA A O 1
ATOM 625 N N . ALA A 1 86 ? 11.551 0.867 1.299 1.00 91.62 86 ALA A N 1
ATOM 626 C CA . ALA A 1 86 ? 10.372 1.402 1.950 1.00 91.62 86 ALA A CA 1
ATOM 627 C C . ALA A 1 86 ? 10.633 1.530 3.448 1.00 91.62 86 ALA A C 1
ATOM 629 O O . ALA A 1 86 ? 11.195 0.635 4.075 1.00 91.62 86 ALA A O 1
ATOM 630 N N . ILE A 1 87 ? 10.211 2.648 4.020 1.00 91.69 87 ILE A N 1
ATOM 631 C CA . ILE A 1 87 ? 10.208 2.892 5.458 1.00 91.69 87 ILE A CA 1
ATOM 632 C C . ILE A 1 87 ? 8.789 3.247 5.872 1.00 91.69 87 ILE A C 1
ATOM 634 O O . ILE A 1 87 ? 8.081 3.955 5.164 1.00 91.69 87 ILE A O 1
ATOM 638 N N . SER A 1 88 ? 8.351 2.744 7.013 1.00 91.44 88 SER A N 1
ATOM 639 C CA . SER A 1 88 ? 7.017 2.986 7.544 1.00 91.44 88 SER A CA 1
ATOM 640 C C . SER A 1 88 ? 7.055 3.083 9.054 1.00 91.44 88 SER A C 1
ATOM 642 O O . SER A 1 88 ? 7.905 2.496 9.719 1.00 91.44 88 SER A O 1
ATOM 644 N N . ILE A 1 89 ? 6.123 3.841 9.605 1.00 89.94 89 ILE A N 1
ATOM 645 C CA . ILE A 1 89 ? 5.895 3.930 11.037 1.00 89.94 89 I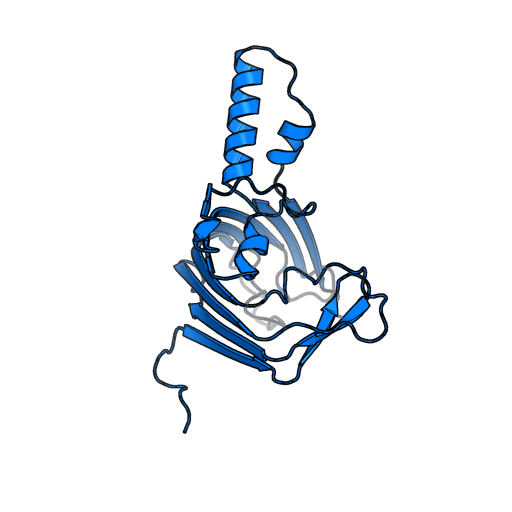LE A CA 1
ATOM 646 C C . ILE A 1 89 ? 4.455 3.510 11.268 1.00 89.94 89 ILE A C 1
ATOM 648 O O . ILE A 1 89 ? 3.522 4.138 10.769 1.00 89.94 89 ILE A O 1
ATOM 652 N N . LYS A 1 90 ? 4.291 2.437 12.036 1.00 91.56 90 LYS A N 1
ATOM 653 C CA . LYS A 1 90 ? 2.998 1.915 12.461 1.00 91.56 90 LYS A CA 1
ATOM 654 C C . LYS A 1 90 ? 2.717 2.362 13.886 1.00 91.56 90 LYS A C 1
ATOM 656 O O . LYS A 1 90 ? 3.532 2.147 14.783 1.00 91.56 90 LYS A O 1
ATOM 661 N N . ARG A 1 91 ? 1.539 2.934 14.111 1.00 88.88 91 ARG A N 1
ATOM 662 C CA . ARG A 1 91 ? 1.015 3.270 15.436 1.00 88.88 91 ARG A CA 1
ATOM 663 C C . ARG A 1 91 ? -0.361 2.656 15.600 1.00 88.88 91 ARG A C 1
ATOM 665 O O . ARG A 1 91 ? -1.245 2.908 14.793 1.00 88.88 91 ARG A O 1
ATOM 672 N N . SER A 1 92 ? -0.522 1.850 16.640 1.00 87.19 92 SER A N 1
ATOM 673 C CA . SER A 1 92 ? -1.797 1.271 17.049 1.00 87.19 92 SER A CA 1
ATOM 674 C C . SER A 1 92 ? -2.194 1.855 18.403 1.00 87.19 92 SER A C 1
ATOM 676 O O . SER A 1 92 ? -1.364 1.981 19.302 1.00 87.19 92 SER A O 1
ATOM 678 N N . ILE A 1 93 ? -3.448 2.278 18.515 1.00 84.75 93 ILE A N 1
ATOM 679 C CA . ILE A 1 93 ? -4.054 2.837 19.719 1.00 84.75 93 ILE A CA 1
ATOM 680 C C . ILE A 1 93 ? -5.321 2.037 19.989 1.00 84.75 93 ILE A C 1
ATOM 682 O O . ILE A 1 93 ? -6.221 1.988 19.151 1.00 84.75 93 ILE A O 1
ATOM 686 N N . ASP A 1 94 ? -5.407 1.441 21.170 1.00 85.12 94 ASP A N 1
ATOM 687 C CA . ASP A 1 94 ? -6.632 0.798 21.630 1.00 85.12 94 ASP A CA 1
ATOM 688 C C . ASP A 1 94 ? -7.520 1.865 22.273 1.00 85.12 94 ASP A C 1
ATOM 690 O O . ASP A 1 94 ? -7.246 2.340 23.374 1.00 85.12 94 ASP A O 1
ATOM 694 N N . ALA A 1 95 ? -8.568 2.277 21.560 1.00 82.25 95 ALA A N 1
ATOM 695 C CA . ALA A 1 95 ? -9.509 3.292 22.024 1.00 82.25 95 ALA A CA 1
ATOM 696 C C . ALA A 1 95 ? -10.399 2.763 23.156 1.00 82.25 95 ALA A C 1
ATOM 698 O O . ALA A 1 95 ? -10.782 3.506 24.058 1.00 82.25 95 ALA A O 1
ATOM 699 N N . TRP A 1 96 ? -10.730 1.473 23.118 1.00 79.81 96 TRP A N 1
ATOM 700 C CA . TRP A 1 96 ? -11.530 0.830 24.147 1.00 79.81 96 TRP A CA 1
ATOM 701 C C . TRP A 1 96 ? -11.187 -0.648 24.233 1.00 79.81 96 TRP A C 1
ATOM 703 O O . TRP A 1 96 ? -11.070 -1.326 23.216 1.00 79.81 96 TRP A O 1
ATOM 713 N N . ARG A 1 97 ? -11.058 -1.162 25.452 1.00 76.12 97 ARG A N 1
ATOM 714 C CA . ARG A 1 97 ? -10.955 -2.595 25.710 1.00 76.12 97 ARG A CA 1
ATOM 715 C C . ARG A 1 97 ? -11.709 -2.891 26.993 1.00 76.12 97 ARG A C 1
ATOM 717 O O . ARG A 1 97 ? -11.315 -2.417 28.059 1.00 76.12 97 ARG A O 1
ATOM 724 N N . LYS A 1 98 ? -12.794 -3.658 26.907 1.00 69.06 98 LYS A N 1
ATOM 725 C CA . LYS A 1 98 ? -13.510 -4.105 28.104 1.00 69.06 98 LYS A CA 1
ATOM 726 C C . LYS A 1 98 ? -12.880 -5.403 28.573 1.00 69.06 98 LYS A C 1
ATOM 728 O O . LYS A 1 98 ? -13.031 -6.438 27.935 1.00 69.06 98 LYS A O 1
ATOM 733 N N . LYS A 1 99 ? -12.194 -5.348 29.711 1.00 63.50 99 LYS A N 1
ATOM 734 C CA . LYS A 1 99 ? -11.939 -6.551 30.502 1.00 63.50 99 LYS A CA 1
ATOM 735 C C . LYS A 1 99 ? -13.247 -6.902 31.202 1.00 63.50 99 LYS A C 1
ATOM 737 O O . LYS A 1 99 ? -13.495 -6.433 32.307 1.00 63.50 99 LYS A O 1
ATOM 742 N N . GLU A 1 100 ? -14.138 -7.612 30.518 1.00 58.25 100 GLU A N 1
ATOM 743 C CA . GLU A 1 100 ? -15.266 -8.228 31.215 1.00 58.25 100 GLU A CA 1
ATOM 744 C C . GLU A 1 100 ? -14.734 -9.291 32.174 1.00 58.25 100 GLU A C 1
ATOM 746 O O . GLU A 1 100 ? -13.798 -10.020 31.833 1.00 58.25 100 GLU A O 1
ATOM 751 N N . ASP A 1 101 ? -15.341 -9.385 33.360 1.00 50.03 101 ASP A N 1
ATOM 752 C CA . ASP A 1 101 ? -15.167 -10.544 34.228 1.00 50.03 101 ASP A CA 1
ATOM 753 C C . ASP A 1 101 ? -15.662 -11.766 33.456 1.00 50.03 101 ASP A C 1
ATOM 755 O O . ASP A 1 101 ? -16.864 -12.011 33.331 1.00 50.03 101 ASP A O 1
ATOM 759 N N . LYS A 1 102 ? -14.715 -12.497 32.860 1.00 55.31 102 LYS A N 1
ATOM 760 C CA . LYS A 1 102 ? -14.987 -13.738 32.140 1.00 55.31 102 LYS A CA 1
ATOM 761 C C . LYS A 1 102 ? -15.768 -14.648 33.084 1.00 55.31 102 LYS A C 1
ATOM 763 O O . LYS A 1 102 ? -15.378 -14.806 34.245 1.00 55.31 102 LYS A O 1
ATOM 768 N N . LEU A 1 103 ? -16.867 -15.234 32.605 1.00 53.53 103 LEU A N 1
ATOM 769 C CA . LEU A 1 103 ? -17.587 -16.263 33.351 1.00 53.53 103 LEU A CA 1
ATOM 770 C C . LEU A 1 103 ? -16.559 -17.313 33.778 1.00 53.53 103 LEU A C 1
ATOM 772 O O . LEU A 1 103 ? -15.964 -17.975 32.931 1.00 53.53 103 LEU A O 1
ATOM 776 N N . LYS A 1 104 ? -16.322 -17.428 35.093 1.00 53.09 104 LYS A N 1
ATOM 777 C CA . LYS A 1 104 ? -15.202 -18.170 35.709 1.00 53.09 104 LYS A CA 1
ATOM 778 C C . LYS A 1 104 ? -15.099 -19.657 35.316 1.00 53.09 104 LYS A C 1
ATOM 780 O O . LYS A 1 104 ? -14.173 -20.325 35.759 1.00 53.09 104 LYS A O 1
ATOM 785 N N . MET A 1 105 ? -16.029 -20.180 34.517 1.00 51.03 105 MET A N 1
ATOM 786 C CA . MET A 1 105 ? -16.143 -21.590 34.137 1.00 51.03 105 MET A CA 1
ATOM 787 C C . MET A 1 105 ? -16.005 -21.880 32.632 1.00 51.03 105 MET A C 1
ATOM 789 O O . MET A 1 105 ? -16.048 -23.052 32.275 1.00 51.03 105 MET A O 1
ATOM 793 N N . VAL A 1 106 ? -15.828 -20.886 31.748 1.00 56.78 106 VAL A N 1
ATOM 794 C CA . VAL A 1 106 ? -15.692 -21.138 30.296 1.00 56.78 106 VAL A CA 1
ATOM 795 C C . VAL A 1 106 ? -14.396 -20.532 29.769 1.00 56.78 106 VAL A C 1
ATOM 797 O O . VAL A 1 106 ? -14.212 -19.316 29.768 1.00 56.78 106 VAL A O 1
ATOM 800 N N . GLN A 1 107 ? -13.483 -21.398 29.330 1.00 57.44 107 GLN A N 1
ATOM 801 C CA . GLN A 1 107 ? -12.267 -20.978 28.647 1.00 57.44 107 GLN A CA 1
ATOM 802 C C . GLN A 1 107 ? -12.647 -20.511 27.232 1.00 57.44 107 GLN A C 1
ATOM 804 O O . GLN A 1 107 ? -13.310 -21.264 26.518 1.00 57.44 107 GLN A O 1
ATOM 809 N N . PRO A 1 108 ? -12.279 -19.286 26.818 1.00 57.88 108 PRO A N 1
ATOM 810 C CA . PRO A 1 108 ? -12.543 -18.835 25.459 1.00 57.88 108 PRO A CA 1
ATOM 811 C C . PRO A 1 108 ? -11.758 -19.703 24.471 1.00 57.88 108 PRO A C 1
ATOM 813 O O . PRO A 1 108 ? -10.623 -20.0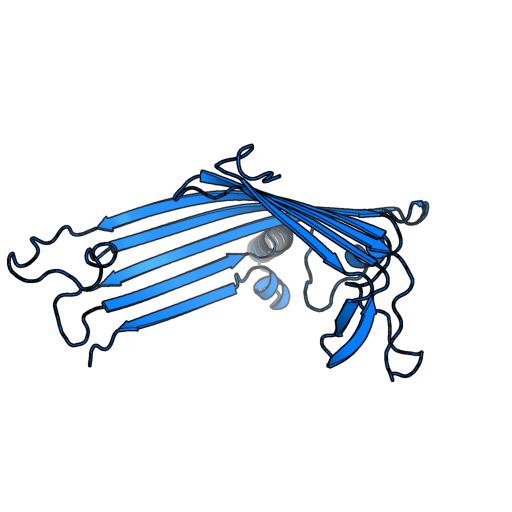88 24.763 1.00 57.88 108 PRO A O 1
ATOM 816 N N . TYR A 1 109 ? -12.337 -19.977 23.299 1.00 62.38 109 TYR A N 1
ATOM 817 C CA . TYR A 1 109 ? -11.661 -20.749 22.244 1.00 62.38 109 TYR A CA 1
ATOM 818 C C . TYR A 1 109 ? -10.326 -20.112 21.812 1.00 62.38 109 TYR A C 1
ATOM 820 O O . TYR A 1 109 ? -9.406 -20.829 21.425 1.00 62.38 109 TYR A O 1
ATOM 828 N N . ASP A 1 110 ? -10.203 -18.784 21.936 1.00 64.12 110 ASP A N 1
ATOM 829 C CA . ASP A 1 110 ? -8.951 -18.037 21.791 1.00 64.12 110 ASP A CA 1
ATOM 830 C C . ASP A 1 110 ? -8.868 -16.905 22.837 1.00 64.12 110 ASP A C 1
ATOM 832 O O . ASP A 1 110 ? -9.731 -16.026 22.915 1.00 64.12 110 ASP A O 1
ATOM 836 N N . ALA A 1 111 ? -7.812 -16.914 23.657 1.00 59.97 111 ALA A N 1
ATOM 837 C CA . ALA A 1 111 ? -7.592 -15.933 24.720 1.00 59.97 111 ALA A CA 1
ATOM 838 C C . ALA A 1 111 ? -7.191 -14.538 24.206 1.00 59.97 111 ALA A C 1
ATOM 840 O O . ALA A 1 111 ? -7.349 -13.562 24.941 1.00 59.97 111 ALA A O 1
ATOM 841 N N . PHE A 1 112 ? -6.685 -14.419 22.973 1.00 62.62 112 PHE A N 1
ATOM 842 C CA . PHE A 1 112 ? -6.323 -13.126 22.381 1.00 62.62 112 PHE A CA 1
ATOM 843 C C . PHE A 1 112 ? -7.527 -12.392 21.793 1.00 62.62 112 PHE A C 1
ATOM 845 O O . PHE A 1 112 ? -7.517 -11.163 21.706 1.00 62.62 112 PHE A O 1
ATOM 852 N N . LEU A 1 113 ? -8.571 -13.133 21.418 1.00 65.31 113 LEU A N 1
ATOM 853 C CA . LEU A 1 113 ? -9.801 -12.585 20.853 1.00 65.31 113 LEU A CA 1
ATOM 854 C C . LEU A 1 113 ? -10.948 -12.496 21.868 1.00 65.31 113 LEU A C 1
ATOM 856 O O . LEU A 1 113 ? -12.017 -12.004 21.527 1.00 65.31 113 LEU A O 1
ATOM 860 N N . SER A 1 114 ? -10.743 -12.922 23.114 1.00 62.31 114 SER A N 1
ATOM 861 C CA . SER A 1 114 ? -11.793 -12.897 24.139 1.00 62.31 114 SER A CA 1
ATOM 862 C C . SER A 1 114 ? -12.192 -11.493 24.591 1.00 62.31 114 SER A C 1
ATOM 864 O O . SER A 1 114 ? -13.257 -11.312 25.165 1.00 62.31 114 SER A O 1
ATOM 866 N N . ASP A 1 115 ? -11.325 -10.501 24.390 1.00 70.75 115 ASP A N 1
ATOM 867 C CA . ASP A 1 115 ? -11.558 -9.162 24.917 1.00 70.75 115 ASP A CA 1
ATOM 868 C C . ASP A 1 115 ? -12.154 -8.280 23.807 1.00 70.75 115 ASP A C 1
ATOM 870 O O . ASP A 1 115 ? -11.461 -7.977 22.821 1.00 70.75 115 ASP A O 1
ATOM 874 N N . PRO A 1 116 ? -13.421 -7.840 23.938 1.00 77.25 116 PRO A N 1
ATOM 875 C CA . PRO A 1 116 ? -14.001 -6.917 22.982 1.00 77.25 116 PRO A CA 1
ATOM 876 C C . PRO A 1 116 ? -13.220 -5.604 23.049 1.00 77.25 116 PRO A C 1
ATOM 878 O O . PRO A 1 116 ? -13.000 -5.020 24.120 1.00 77.25 116 PRO A O 1
ATOM 881 N N . HIS A 1 117 ? -12.754 -5.169 21.885 1.00 82.81 117 HIS A N 1
ATOM 882 C CA . HIS A 1 117 ? -11.883 -4.017 21.766 1.00 82.81 117 HIS A CA 1
ATOM 883 C C . HIS A 1 117 ? -12.199 -3.213 20.514 1.00 82.81 117 HIS A C 1
ATOM 885 O O . HIS A 1 117 ? -12.615 -3.733 19.479 1.00 82.81 117 HIS A O 1
ATOM 891 N N . VAL A 1 118 ? -11.979 -1.914 20.630 1.00 86.62 118 VAL A N 1
ATOM 892 C CA . VAL A 1 118 ? -11.980 -0.973 19.524 1.00 86.62 118 VAL A CA 1
ATOM 893 C C . VAL A 1 118 ? -10.575 -0.416 19.443 1.00 86.62 118 VAL A C 1
ATOM 895 O O . VAL A 1 118 ? -10.067 0.145 20.416 1.00 86.62 118 VAL A O 1
ATOM 898 N N . SER A 1 119 ? -9.941 -0.583 18.293 1.00 88.38 119 SER A N 1
ATOM 899 C CA . SER A 1 119 ? -8.586 -0.115 18.058 1.00 88.38 119 SER A CA 1
ATOM 900 C C . SER A 1 119 ? -8.465 0.608 16.727 1.00 88.38 119 SER A C 1
ATOM 902 O O . SER A 1 119 ? -9.201 0.382 15.764 1.00 88.38 119 SER A O 1
ATOM 904 N N . PHE A 1 120 ? -7.528 1.541 16.714 1.00 90.12 120 PHE A N 1
ATOM 905 C CA . PHE A 1 120 ? -7.205 2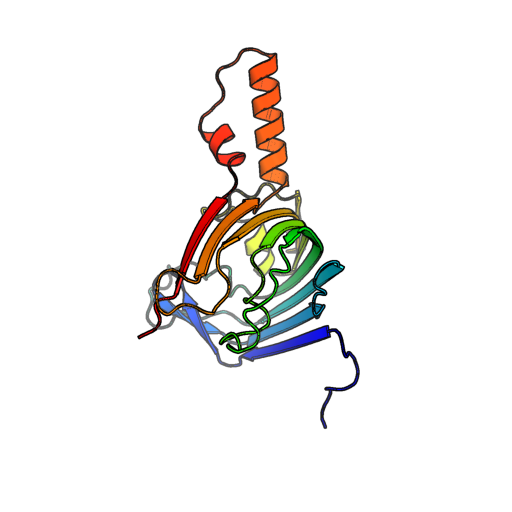.392 15.594 1.00 90.12 120 PHE A CA 1
ATOM 906 C C . PHE A 1 120 ? -5.730 2.209 15.275 1.00 90.12 120 PHE A C 1
ATOM 908 O O . PHE A 1 120 ? -4.871 2.394 16.133 1.00 90.12 120 PHE A O 1
ATOM 915 N N . THR A 1 121 ? -5.419 1.833 14.042 1.00 91.12 121 THR A N 1
ATOM 916 C CA . THR A 1 121 ? -4.048 1.627 13.583 1.00 91.12 121 THR A CA 1
ATOM 917 C C . THR A 1 121 ? -3.767 2.524 12.391 1.00 91.12 121 THR A C 1
ATOM 919 O O . THR A 1 121 ? -4.377 2.370 11.341 1.00 91.12 121 THR A O 1
ATOM 922 N N . GLY A 1 122 ? -2.821 3.442 12.543 1.00 91.75 122 GLY A N 1
ATOM 923 C CA . GLY A 1 122 ? -2.298 4.272 11.465 1.00 91.75 122 GLY A CA 1
ATOM 924 C C . GLY A 1 122 ? -0.917 3.798 11.024 1.00 91.75 122 GLY A C 1
ATOM 925 O O . GLY A 1 122 ? -0.081 3.416 11.846 1.00 91.75 122 GLY A O 1
ATOM 926 N N . ILE A 1 123 ? -0.670 3.839 9.723 1.00 92.19 123 ILE A N 1
ATOM 927 C CA . ILE A 1 123 ? 0.622 3.591 9.093 1.00 92.19 123 ILE A CA 1
ATOM 928 C C . ILE A 1 123 ? 0.904 4.769 8.172 1.00 92.19 123 ILE A C 1
ATOM 930 O O . ILE A 1 123 ? 0.062 5.131 7.357 1.00 92.19 123 ILE A O 1
ATOM 934 N N . VAL A 1 124 ? 2.091 5.351 8.283 1.00 92.94 124 VAL A N 1
ATOM 935 C CA . VAL A 1 124 ? 2.594 6.344 7.328 1.00 92.94 124 VAL A CA 1
ATOM 936 C C . VAL A 1 124 ? 3.998 5.933 6.929 1.00 92.94 124 VAL A C 1
ATOM 938 O O . VAL A 1 124 ? 4.786 5.512 7.778 1.00 92.94 124 VAL A O 1
ATOM 941 N N . GLY A 1 125 ? 4.310 6.026 5.644 1.00 92.75 125 GLY A N 1
ATOM 942 C CA . GLY A 1 125 ? 5.590 5.600 5.117 1.00 92.75 125 GLY A CA 1
ATOM 943 C C . GLY A 1 125 ? 6.001 6.311 3.840 1.00 92.75 125 GLY A C 1
ATOM 944 O O . GLY A 1 125 ? 5.252 7.080 3.240 1.00 92.75 125 GLY A O 1
ATOM 945 N N . ALA A 1 126 ? 7.237 6.040 3.452 1.00 91.81 126 ALA A N 1
ATOM 946 C CA . ALA A 1 126 ? 7.856 6.508 2.230 1.00 91.81 126 ALA A CA 1
ATOM 947 C C . ALA A 1 126 ? 8.459 5.318 1.492 1.00 91.81 126 ALA A C 1
ATOM 949 O O . ALA A 1 126 ? 8.983 4.391 2.112 1.00 91.81 126 ALA A O 1
ATOM 950 N N . VAL A 1 127 ? 8.404 5.356 0.169 1.00 91.44 127 VAL A N 1
ATOM 951 C CA . VAL A 1 127 ? 9.031 4.379 -0.712 1.00 91.44 127 VAL A CA 1
ATOM 952 C C . VAL A 1 127 ? 9.913 5.107 -1.714 1.00 91.44 127 VAL A C 1
ATOM 954 O O . VAL A 1 127 ? 9.489 6.059 -2.358 1.00 91.44 127 VAL A O 1
ATOM 957 N N . ALA A 1 128 ? 11.147 4.652 -1.855 1.00 90.06 128 ALA A 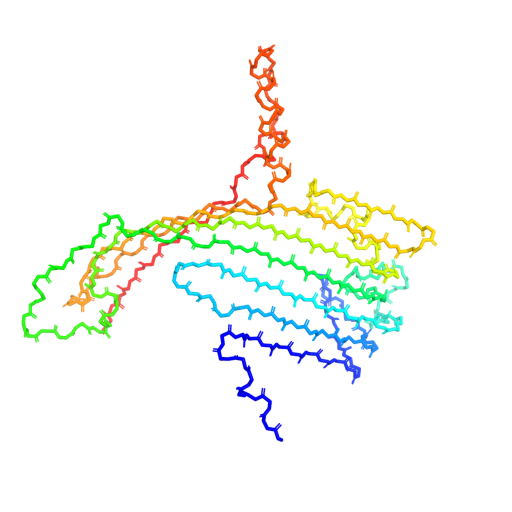N 1
ATOM 958 C CA . ALA A 1 128 ? 12.067 5.071 -2.892 1.00 90.06 128 ALA A CA 1
ATOM 959 C C . ALA A 1 128 ? 12.446 3.851 -3.728 1.00 90.06 128 ALA A C 1
ATOM 961 O O . ALA A 1 128 ? 12.627 2.754 -3.206 1.00 90.06 128 ALA A O 1
ATOM 962 N N . SER A 1 129 ? 12.584 4.021 -5.033 1.00 87.62 129 SER A N 1
ATOM 963 C CA . SER A 1 129 ? 13.161 2.998 -5.890 1.00 87.62 129 SER A CA 1
ATOM 964 C C . SER A 1 129 ? 14.129 3.595 -6.886 1.00 87.62 129 SER A C 1
ATOM 966 O O . SER A 1 129 ? 13.925 4.698 -7.375 1.00 87.62 129 SER A O 1
ATOM 968 N N . GLY A 1 130 ? 15.195 2.864 -7.163 1.00 88.81 130 GLY A N 1
ATOM 969 C CA . GLY A 1 130 ? 16.165 3.136 -8.206 1.00 88.81 130 GLY A CA 1
ATOM 970 C C . GLY A 1 130 ? 16.226 1.947 -9.152 1.00 88.81 130 GLY A C 1
ATOM 971 O O . GLY A 1 130 ? 16.027 0.799 -8.758 1.00 88.81 130 GLY A O 1
ATOM 972 N N . SER A 1 131 ? 16.493 2.215 -10.415 1.00 84.19 131 SER A N 1
ATOM 973 C CA . SER A 1 131 ? 16.647 1.211 -11.456 1.00 84.19 131 SER A CA 1
ATOM 974 C C . SER A 1 131 ? 17.752 1.642 -12.407 1.00 84.19 131 SER A C 1
ATOM 976 O O . SER A 1 131 ? 17.891 2.827 -12.715 1.00 84.19 131 SER A O 1
ATOM 978 N N . LEU A 1 132 ? 18.563 0.682 -12.827 1.00 84.25 132 LEU A N 1
ATOM 979 C CA . LEU A 1 132 ? 19.731 0.874 -13.669 1.00 84.25 132 LEU A CA 1
ATOM 980 C C . LEU A 1 132 ? 19.752 -0.198 -14.761 1.00 84.25 132 LEU A C 1
ATOM 982 O O . LEU A 1 132 ? 19.647 -1.391 -14.473 1.00 84.25 132 LE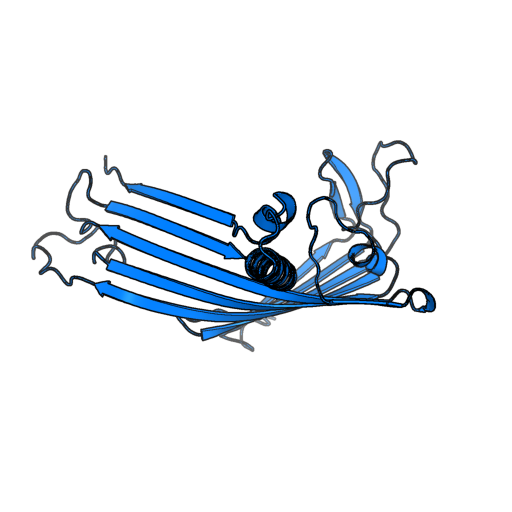U A O 1
ATOM 986 N N . GLY A 1 133 ? 19.946 0.233 -16.003 1.00 82.25 133 GLY A N 1
ATOM 987 C CA . GLY A 1 133 ? 19.864 -0.613 -17.190 1.00 82.25 133 GLY A CA 1
ATOM 988 C C . GLY A 1 133 ? 18.494 -0.515 -17.853 1.00 82.25 133 GLY A C 1
ATOM 989 O O . GLY A 1 133 ? 17.775 0.473 -17.691 1.00 82.25 133 GLY A O 1
ATOM 990 N N . ASP A 1 134 ? 18.110 -1.531 -18.616 1.00 77.81 134 ASP A N 1
ATOM 991 C CA . ASP A 1 134 ? 16.856 -1.495 -19.375 1.00 77.81 134 ASP A CA 1
ATOM 992 C C . ASP A 1 134 ? 15.619 -1.561 -18.466 1.00 77.81 134 ASP A C 1
ATOM 994 O O . ASP A 1 134 ? 14.560 -1.049 -18.827 1.00 77.81 134 ASP A O 1
ATOM 998 N N . CYS A 1 135 ? 15.770 -2.039 -17.227 1.00 68.06 135 CYS A N 1
ATOM 999 C CA . CYS A 1 135 ? 14.747 -1.951 -16.185 1.00 68.06 135 CYS A CA 1
ATOM 1000 C C . CYS A 1 135 ? 14.381 -0.507 -15.786 1.00 68.06 135 CYS A C 1
ATOM 1002 O O . CYS A 1 135 ? 13.325 -0.305 -15.187 1.00 68.06 135 CYS A O 1
ATOM 1004 N N . SER A 1 136 ? 15.177 0.505 -16.165 1.00 63.69 136 SER A N 1
ATOM 1005 C CA . SER A 1 136 ? 14.819 1.924 -15.997 1.00 63.69 136 SER A CA 1
ATOM 1006 C C . SER A 1 136 ? 13.554 2.317 -16.760 1.00 63.69 136 SER A C 1
ATOM 1008 O O . SER A 1 136 ? 12.803 3.183 -16.300 1.00 63.69 136 SER A O 1
ATOM 1010 N N . LYS A 1 137 ? 13.235 1.599 -17.848 1.00 66.38 137 LYS A N 1
ATOM 1011 C CA . LYS A 1 137 ? 11.981 1.772 -18.590 1.00 66.38 137 LYS A CA 1
ATOM 1012 C C . LYS A 1 137 ? 10.739 1.472 -17.740 1.00 66.38 137 LYS A C 1
ATOM 1014 O O . LYS A 1 137 ? 9.686 2.059 -17.965 1.00 66.38 137 LYS A O 1
ATOM 1019 N N . ARG A 1 138 ? 10.865 0.640 -16.693 1.00 65.31 138 ARG A N 1
ATOM 1020 C CA . ARG A 1 138 ? 9.782 0.359 -15.729 1.00 65.31 138 ARG A CA 1
ATOM 1021 C C . ARG A 1 138 ? 9.299 1.623 -15.012 1.00 65.31 138 ARG A C 1
ATOM 1023 O O . ARG A 1 138 ? 8.139 1.699 -14.628 1.00 65.31 138 ARG A O 1
ATOM 1030 N N . ILE A 1 139 ? 10.195 2.586 -14.791 1.00 59.97 139 ILE A N 1
ATOM 1031 C CA . ILE A 1 139 ? 9.891 3.840 -14.090 1.00 59.97 139 ILE A CA 1
ATOM 1032 C C . ILE A 1 139 ? 9.537 4.957 -15.088 1.00 59.97 139 ILE A C 1
ATOM 1034 O O . ILE A 1 139 ? 8.857 5.912 -14.708 1.00 59.97 139 ILE A O 1
ATOM 1038 N N . SER A 1 140 ? 9.957 4.849 -16.355 1.00 53.81 140 SER A N 1
ATOM 1039 C CA . SER A 1 140 ? 9.650 5.844 -17.392 1.00 53.81 140 SER A CA 1
ATOM 1040 C C . SER A 1 140 ? 8.268 5.665 -18.019 1.00 53.81 140 SER A C 1
ATOM 1042 O O . SER A 1 140 ? 7.658 6.659 -18.400 1.00 53.81 140 SER A O 1
ATOM 1044 N N . VAL A 1 141 ? 7.762 4.432 -18.129 1.00 54.88 141 VAL A N 1
ATOM 1045 C CA . VAL A 1 141 ? 6.413 4.186 -18.650 1.00 54.88 141 VAL A CA 1
ATOM 1046 C C . VAL A 1 141 ? 5.394 4.524 -17.551 1.00 54.88 141 VAL A C 1
ATOM 1048 O O . VAL A 1 141 ? 5.490 3.980 -16.443 1.00 54.88 141 VAL A O 1
ATOM 1051 N N . PRO A 1 142 ? 4.437 5.439 -17.797 1.00 49.66 142 PRO A N 1
ATOM 1052 C CA . PRO A 1 142 ? 3.270 5.558 -16.945 1.00 49.66 142 PRO A CA 1
ATOM 1053 C C . PRO A 1 142 ? 2.491 4.255 -17.093 1.00 49.66 142 PRO A C 1
ATOM 1055 O O . PRO A 1 142 ? 1.839 4.023 -18.102 1.00 49.66 142 PRO A O 1
ATOM 1058 N N . ASP A 1 143 ? 2.634 3.368 -16.113 1.00 45.59 143 ASP A N 1
ATOM 1059 C CA . ASP A 1 143 ? 1.776 2.199 -15.994 1.00 45.59 143 ASP A CA 1
ATOM 1060 C C . ASP A 1 143 ? 0.325 2.699 -15.993 1.00 45.59 143 ASP A C 1
ATOM 1062 O O . ASP A 1 143 ? -0.041 3.497 -15.127 1.00 45.59 143 ASP A O 1
ATOM 1066 N N . GLU A 1 144 ? -0.493 2.277 -16.962 1.00 40.50 144 GLU A N 1
ATOM 1067 C CA . GLU A 1 144 ? -1.899 2.703 -17.054 1.00 40.50 144 GLU A CA 1
ATOM 1068 C C . GLU A 1 144 ? -2.677 2.362 -15.771 1.00 40.50 144 GLU A C 1
ATOM 1070 O O . GLU A 1 144 ? -3.654 3.027 -15.433 1.00 40.50 144 GLU A O 1
ATOM 1075 N N . THR A 1 145 ? -2.183 1.392 -14.988 1.00 39.41 145 THR A N 1
ATOM 1076 C CA . THR A 1 145 ? -2.724 1.028 -13.673 1.00 39.41 145 THR A CA 1
ATOM 1077 C C . THR A 1 145 ? -2.211 1.865 -12.495 1.00 39.41 145 THR A C 1
ATOM 1079 O O . THR A 1 145 ? -2.767 1.778 -11.401 1.00 39.41 145 THR A O 1
ATOM 1082 N N . ARG A 1 146 ? -1.190 2.711 -12.675 1.00 46.78 146 ARG A N 1
ATOM 1083 C CA . ARG A 1 146 ? -0.665 3.620 -11.645 1.00 46.78 146 ARG A CA 1
ATOM 1084 C C . ARG A 1 146 ? -0.296 4.968 -12.260 1.00 46.78 146 ARG A C 1
ATOM 1086 O O . ARG A 1 146 ? 0.870 5.230 -12.562 1.00 46.78 146 ARG A O 1
ATOM 1093 N N . LYS A 1 147 ? -1.264 5.891 -12.276 1.00 52.25 147 LYS A N 1
ATOM 1094 C CA . LYS A 1 147 ? -1.050 7.346 -12.426 1.00 52.25 147 LYS A CA 1
ATOM 1095 C C . LYS A 1 147 ? -0.190 7.943 -11.287 1.00 52.25 147 LYS A C 1
ATOM 1097 O O . LYS A 1 147 ? -0.395 9.081 -10.914 1.00 52.25 147 LYS A O 1
ATOM 1102 N N . SER A 1 148 ? 0.754 7.227 -10.670 1.00 52.19 148 SER A N 1
ATOM 1103 C CA . SER A 1 148 ? 1.501 7.720 -9.506 1.00 52.19 148 SER A CA 1
ATOM 1104 C C . SER A 1 148 ? 2.455 8.861 -9.880 1.00 52.19 148 SER A C 1
ATOM 1106 O O . SER A 1 148 ? 3.476 8.659 -10.546 1.00 52.19 148 SER A O 1
ATOM 1108 N N . ASN A 1 149 ? 2.150 10.068 -9.396 1.00 54.47 149 ASN A N 1
ATOM 1109 C CA . ASN A 1 149 ? 2.972 11.278 -9.515 1.00 54.47 149 ASN A CA 1
ATOM 1110 C C . ASN A 1 149 ? 4.145 11.288 -8.517 1.00 54.47 149 ASN A C 1
ATOM 1112 O O . ASN A 1 149 ? 4.475 12.327 -7.947 1.00 54.47 149 ASN A O 1
ATOM 1116 N N . ALA A 1 150 ? 4.782 10.134 -8.314 1.00 64.75 150 ALA A N 1
ATOM 1117 C CA . ALA A 1 150 ? 6.007 10.023 -7.533 1.00 64.75 150 ALA A CA 1
ATOM 1118 C C . ALA A 1 150 ? 7.073 10.986 -8.090 1.00 64.75 150 ALA A C 1
ATOM 1120 O O . ALA A 1 150 ? 7.128 11.219 -9.300 1.00 64.75 150 ALA A O 1
ATOM 1121 N N . PHE A 1 151 ? 7.947 11.526 -7.237 1.00 70.12 151 PHE A N 1
ATOM 1122 C CA . PHE A 1 151 ? 9.100 12.300 -7.702 1.00 70.12 151 PHE A CA 1
ATOM 1123 C C . PHE A 1 151 ? 9.978 11.374 -8.540 1.00 70.12 151 PHE A C 1
ATOM 1125 O O . PHE A 1 151 ? 10.586 10.471 -7.976 1.00 70.12 151 PHE A O 1
ATOM 1132 N N . ARG A 1 152 ? 10.000 11.548 -9.864 1.00 75.12 152 ARG A N 1
ATOM 1133 C CA . ARG A 1 152 ? 10.730 10.695 -10.811 1.00 75.12 152 ARG A CA 1
ATOM 1134 C C . ARG A 1 152 ? 11.902 11.468 -11.402 1.00 75.12 152 ARG A C 1
ATOM 1136 O O . ARG A 1 152 ? 11.734 12.581 -11.888 1.00 75.12 152 ARG A O 1
ATOM 1143 N N . VAL A 1 153 ? 13.074 10.849 -11.408 1.00 76.19 153 VAL A N 1
ATOM 1144 C CA . VAL A 1 153 ? 14.262 11.330 -12.114 1.00 76.19 153 VAL A CA 1
ATOM 1145 C C . VAL A 1 153 ? 14.646 10.268 -13.123 1.00 76.19 153 VAL A C 1
ATOM 1147 O O . VAL A 1 153 ? 14.892 9.124 -12.748 1.00 76.19 153 VAL A O 1
ATOM 1150 N N . PHE A 1 154 ? 14.696 10.646 -14.396 1.00 75.56 154 PHE A N 1
ATOM 1151 C CA . PHE A 1 154 ? 15.123 9.774 -15.481 1.00 75.56 154 PHE A CA 1
ATOM 1152 C C . PHE A 1 154 ? 16.366 10.356 -16.141 1.00 75.56 154 PHE A C 1
ATOM 1154 O O . PHE A 1 154 ? 16.414 11.544 -16.454 1.00 75.56 154 PHE A O 1
ATOM 1161 N N . HIS A 1 155 ? 17.372 9.516 -16.350 1.00 74.88 155 HIS A N 1
ATOM 1162 C CA . HIS A 1 155 ? 18.595 9.881 -17.042 1.00 74.88 155 HIS A CA 1
ATOM 1163 C C . HIS A 1 155 ? 18.852 8.885 -18.173 1.00 74.88 155 HIS A C 1
ATOM 1165 O O . HIS A 1 155 ? 19.507 7.855 -17.990 1.00 74.88 155 HIS A O 1
ATOM 1171 N N . GLU A 1 156 ? 18.338 9.218 -19.358 1.00 69.25 156 GLU A N 1
ATOM 1172 C CA . GLU A 1 156 ? 18.327 8.357 -20.546 1.00 69.25 156 GLU A CA 1
ATOM 1173 C C . GLU A 1 156 ? 19.728 7.883 -20.943 1.00 69.25 156 GLU A C 1
ATOM 1175 O O . GLU A 1 156 ? 19.966 6.692 -21.133 1.00 69.25 156 GLU A O 1
ATOM 1180 N N . ARG A 1 157 ? 20.703 8.802 -20.941 1.00 69.62 157 ARG A N 1
ATOM 1181 C CA . ARG A 1 157 ? 22.095 8.514 -21.317 1.00 69.62 157 ARG A CA 1
ATOM 1182 C C . ARG A 1 157 ? 22.768 7.471 -20.422 1.00 69.62 157 ARG A C 1
ATOM 1184 O O . ARG A 1 157 ? 23.679 6.791 -20.874 1.00 69.62 157 ARG A O 1
ATOM 1191 N N . ASN A 1 158 ? 22.336 7.361 -19.164 1.00 72.81 158 ASN A N 1
ATOM 1192 C CA . ASN A 1 158 ? 22.908 6.417 -18.198 1.00 72.81 158 ASN A CA 1
ATOM 1193 C C . ASN A 1 158 ? 21.961 5.243 -17.900 1.00 72.81 158 ASN A C 1
ATOM 1195 O O . ASN A 1 158 ? 22.229 4.474 -16.981 1.00 72.81 158 ASN A O 1
ATOM 1199 N N . LYS A 1 159 ? 20.836 5.140 -18.634 1.00 80.19 159 LYS A N 1
ATOM 1200 C CA . LYS A 1 159 ? 19.748 4.177 -18.401 1.00 80.19 159 LYS A CA 1
ATOM 1201 C C . LYS A 1 159 ? 19.395 4.049 -16.915 1.00 80.19 159 LYS A C 1
ATOM 1203 O O . LYS A 1 159 ? 19.296 2.950 -16.375 1.00 80.19 159 LYS A O 1
ATOM 1208 N N . PHE A 1 160 ? 19.282 5.185 -16.236 1.00 80.38 160 PHE A N 1
ATOM 1209 C CA . PHE A 1 160 ? 19.018 5.242 -14.804 1.00 80.38 160 PHE A CA 1
ATOM 1210 C C . PHE A 1 160 ? 17.680 5.922 -14.558 1.00 80.38 160 PHE A C 1
ATOM 1212 O O . PHE A 1 160 ? 17.402 6.977 -15.131 1.00 80.38 160 PHE A O 1
ATOM 1219 N N . ALA A 1 161 ? 16.869 5.343 -13.682 1.00 83.50 161 ALA A N 1
ATOM 1220 C CA . ALA A 1 161 ? 15.645 5.965 -13.216 1.00 83.50 161 ALA A CA 1
ATOM 1221 C C . ALA A 1 161 ? 15.504 5.797 -11.708 1.00 83.50 161 ALA A C 1
ATOM 1223 O O . ALA A 1 161 ? 15.700 4.702 -11.183 1.00 83.50 161 ALA A O 1
ATOM 1224 N N . ALA A 1 162 ? 15.126 6.865 -11.021 1.00 83.69 162 ALA A N 1
ATOM 1225 C CA . ALA A 1 162 ? 14.785 6.848 -9.610 1.00 83.69 162 ALA A CA 1
ATOM 1226 C C . ALA A 1 162 ? 13.381 7.414 -9.413 1.00 83.69 162 ALA A C 1
ATOM 1228 O O . ALA A 1 162 ? 12.984 8.344 -10.113 1.00 83.69 162 ALA A O 1
ATOM 1229 N N . CYS A 1 163 ? 12.630 6.878 -8.457 1.00 84.62 163 CYS A N 1
ATOM 1230 C CA . CYS A 1 163 ? 11.382 7.469 -8.013 1.00 84.62 163 CYS A CA 1
ATOM 1231 C C . CYS A 1 163 ? 11.224 7.436 -6.493 1.00 84.62 163 CYS A C 1
ATOM 1233 O O . CYS A 1 163 ? 11.704 6.509 -5.846 1.00 84.62 163 CYS A O 1
ATOM 1235 N N . ALA A 1 164 ? 10.517 8.411 -5.930 1.00 87.62 164 ALA A N 1
ATOM 1236 C CA . ALA A 1 164 ? 10.151 8.436 -4.518 1.00 87.62 164 ALA A CA 1
ATOM 1237 C C . ALA A 1 164 ? 8.687 8.851 -4.327 1.00 87.62 164 ALA A C 1
ATOM 1239 O O . ALA A 1 164 ? 8.206 9.764 -4.999 1.00 87.62 164 ALA A O 1
ATOM 1240 N N . ASP A 1 165 ? 7.986 8.187 -3.414 1.00 90.19 165 ASP A N 1
ATOM 1241 C CA . ASP A 1 165 ? 6.592 8.463 -3.075 1.00 90.19 165 ASP A CA 1
ATOM 1242 C C . ASP A 1 165 ? 6.318 8.221 -1.586 1.00 90.19 165 ASP A C 1
ATOM 1244 O O . ASP A 1 165 ? 7.123 7.620 -0.871 1.00 90.19 165 ASP A O 1
ATOM 1248 N N . LEU A 1 166 ? 5.166 8.687 -1.121 1.00 90.50 166 LEU A N 1
ATOM 1249 C CA . LEU A 1 166 ? 4.654 8.440 0.222 1.00 90.50 166 LEU A CA 1
ATOM 1250 C C . LEU A 1 166 ? 3.463 7.489 0.152 1.00 90.50 166 LEU A C 1
ATOM 1252 O O . LEU A 1 166 ? 2.768 7.428 -0.857 1.00 90.50 166 LEU A O 1
ATOM 1256 N N . PHE A 1 167 ? 3.203 6.773 1.234 1.00 91.19 167 PHE A N 1
ATOM 1257 C CA . PHE A 1 167 ? 1.989 5.984 1.392 1.00 91.19 167 PHE A CA 1
ATOM 1258 C C . PHE A 1 167 ? 1.473 6.120 2.817 1.00 91.19 167 PHE A C 1
ATOM 1260 O O . PHE A 1 167 ? 2.238 6.357 3.757 1.00 91.19 167 PHE A O 1
ATOM 1267 N N . ALA A 1 168 ? 0.169 5.975 2.990 1.00 91.62 168 ALA A N 1
ATOM 1268 C CA . ALA A 1 168 ? -0.441 6.005 4.306 1.00 91.62 168 ALA A CA 1
ATOM 1269 C C . ALA A 1 168 ? -1.645 5.080 4.340 1.00 91.62 168 ALA A C 1
ATOM 1271 O O . ALA A 1 168 ? -2.410 5.027 3.390 1.00 91.62 168 ALA A O 1
ATOM 1272 N N . SER A 1 169 ? -1.851 4.387 5.450 1.00 92.25 169 SER A N 1
ATOM 1273 C CA . SER A 1 169 ? -3.057 3.601 5.656 1.00 92.25 169 SER A CA 1
ATOM 1274 C C . SER A 1 169 ? -3.583 3.797 7.064 1.00 92.25 169 SER A C 1
ATOM 1276 O O . SER A 1 169 ? -2.829 3.859 8.032 1.00 92.25 169 SER A O 1
ATOM 1278 N N . VAL A 1 170 ? -4.899 3.890 7.179 1.00 92.44 170 VAL A N 1
ATOM 1279 C CA . VAL A 1 170 ? -5.609 4.000 8.445 1.00 92.44 170 VAL A CA 1
ATOM 1280 C C . VAL A 1 170 ? -6.577 2.838 8.535 1.00 92.44 170 VAL A C 1
ATOM 1282 O O . VAL A 1 170 ? -7.413 2.649 7.663 1.00 92.44 170 VAL A O 1
ATOM 1285 N N . THR A 1 171 ? -6.469 2.048 9.591 1.00 91.81 171 THR A N 1
ATOM 1286 C CA . THR A 1 171 ? -7.337 0.907 9.858 1.00 91.81 171 THR A CA 1
ATOM 1287 C C . THR A 1 171 ? -8.072 1.131 11.167 1.00 91.81 171 THR A C 1
ATOM 1289 O O . THR A 1 171 ? -7.457 1.285 12.220 1.00 91.81 171 THR A O 1
ATOM 1292 N N . PHE A 1 172 ? -9.393 1.117 11.104 1.00 90.50 172 PHE A N 1
ATOM 1293 C CA . PHE A 1 172 ? -10.273 1.066 12.257 1.00 90.50 172 PHE A CA 1
ATOM 1294 C C . PHE A 1 172 ? -10.786 -0.359 12.415 1.00 90.50 172 PHE A C 1
ATOM 1296 O O . PHE A 1 172 ? -11.301 -0.944 11.462 1.00 90.50 172 PHE A O 1
ATOM 1303 N N . THR A 1 173 ? -10.650 -0.924 13.607 1.00 88.88 173 THR A N 1
ATOM 1304 C CA . THR A 1 173 ? -11.128 -2.269 13.926 1.00 88.88 173 THR A CA 1
ATOM 1305 C C . THR A 1 173 ? -11.982 -2.213 15.181 1.00 88.88 173 THR A C 1
ATOM 1307 O O . THR A 1 173 ? -11.513 -1.801 16.239 1.00 88.88 173 THR A O 1
ATOM 1310 N N . ALA A 1 174 ? -13.232 -2.648 15.066 1.00 87.56 174 ALA A N 1
ATOM 1311 C CA . ALA A 1 174 ? -14.155 -2.812 16.175 1.00 87.56 174 ALA A CA 1
ATOM 1312 C C . ALA A 1 174 ? -14.524 -4.288 16.297 1.00 87.56 174 ALA A C 1
ATOM 1314 O O . ALA A 1 174 ? -15.015 -4.903 15.349 1.00 87.56 174 ALA A O 1
ATOM 1315 N N . GLN A 1 175 ? -14.275 -4.855 17.468 1.00 84.75 175 GLN A N 1
ATOM 1316 C CA . GLN A 1 175 ? -14.584 -6.236 17.784 1.00 84.75 175 GLN A CA 1
ATOM 1317 C C . GLN A 1 175 ? -15.587 -6.296 18.931 1.00 84.75 175 GLN A C 1
ATOM 1319 O O . GLN A 1 175 ? -15.367 -5.725 20.001 1.00 84.75 175 GLN A O 1
ATOM 1324 N N . HIS A 1 176 ? -16.671 -7.031 18.709 1.00 79.00 176 HIS A N 1
ATOM 1325 C CA . HIS A 1 176 ? -17.708 -7.291 19.694 1.00 79.00 176 HIS A CA 1
ATOM 1326 C C . HIS A 1 176 ? -17.843 -8.796 19.962 1.00 79.00 176 HIS A C 1
ATOM 1328 O O . HIS A 1 176 ? -17.891 -9.582 19.012 1.00 79.00 176 HIS A O 1
ATOM 1334 N N . GLY A 1 177 ? -17.935 -9.161 21.247 1.00 69.56 177 GLY A N 1
ATOM 1335 C CA . GLY A 1 177 ? -18.132 -10.532 21.736 1.00 69.56 177 GLY A CA 1
ATOM 1336 C C . GLY A 1 177 ? -16.959 -11.090 22.563 1.00 69.56 177 GLY A C 1
ATOM 1337 O O . GLY A 1 177 ? -15.900 -10.463 22.617 1.00 69.56 177 GLY A O 1
ATOM 1338 N N . ASN A 1 178 ? -17.174 -12.211 23.270 1.00 66.75 178 ASN A N 1
ATOM 1339 C CA . ASN A 1 178 ? -16.272 -12.723 24.328 1.00 66.75 178 ASN A CA 1
ATOM 1340 C C . ASN A 1 178 ? -15.845 -14.196 24.116 1.00 66.75 178 ASN A C 1
ATOM 1342 O O . ASN A 1 178 ? -15.281 -14.813 25.017 1.00 66.75 178 ASN A O 1
ATOM 1346 N N . PHE A 1 179 ? -16.088 -14.789 22.941 1.00 65.06 179 PHE A N 1
ATOM 1347 C CA . PHE A 1 179 ? -15.691 -16.179 22.634 1.00 65.06 179 PHE A CA 1
ATOM 1348 C C . PHE A 1 179 ? -16.200 -17.241 23.647 1.00 65.06 179 PHE A C 1
ATOM 1350 O O . PHE A 1 179 ? -15.549 -18.261 23.873 1.00 65.06 179 PHE A O 1
ATOM 1357 N N . GLN A 1 180 ? -17.360 -17.005 24.268 1.00 62.56 180 GLN A N 1
ATOM 1358 C CA . GLN A 1 180 ? -18.046 -17.872 25.233 1.00 62.56 180 GLN A CA 1
ATOM 1359 C C . GLN A 1 180 ? -19.414 -18.406 24.756 1.00 62.56 180 GLN A C 1
ATOM 1361 O O . GLN A 1 180 ? -19.998 -19.253 25.432 1.00 62.56 180 GLN A O 1
ATOM 1366 N N . ARG A 1 181 ? -19.967 -17.932 23.633 1.00 63.69 181 ARG A N 1
ATOM 1367 C CA . ARG A 1 181 ? -21.287 -18.321 23.102 1.00 63.69 181 ARG A CA 1
ATOM 1368 C C . ARG A 1 181 ? -21.169 -19.046 21.757 1.00 63.69 181 ARG A C 1
ATOM 1370 O O . ARG A 1 181 ? -20.274 -18.797 20.961 1.00 63.69 181 ARG A O 1
ATOM 1377 N N . LEU A 1 182 ? -22.122 -19.943 21.495 1.00 60.62 182 LEU A N 1
ATOM 1378 C CA . LEU A 1 182 ? -22.162 -20.782 20.286 1.00 60.62 182 LEU A CA 1
ATOM 1379 C C . LEU A 1 182 ? -22.539 -20.001 19.005 1.00 60.62 182 LEU A C 1
ATOM 1381 O O . LEU A 1 182 ? -22.115 -20.374 17.918 1.00 60.62 182 LEU A O 1
ATOM 1385 N N . PHE A 1 183 ? -23.278 -18.889 19.118 1.00 58.06 183 PHE A N 1
ATOM 1386 C CA . PHE A 1 183 ? -23.736 -18.082 17.975 1.00 58.06 183 PHE A CA 1
ATOM 1387 C C . PHE A 1 183 ? -23.569 -16.576 18.229 1.00 58.06 183 PHE A C 1
ATOM 1389 O O . PHE A 1 183 ? -23.775 -16.118 19.352 1.00 58.06 183 PHE A O 1
ATOM 1396 N N . LEU A 1 184 ? -23.250 -15.814 17.167 1.00 59.69 184 LEU A N 1
ATOM 1397 C CA . LEU A 1 184 ? -23.081 -14.342 17.168 1.00 59.69 184 LEU A CA 1
ATOM 1398 C C . LEU A 1 184 ? -22.010 -13.811 18.133 1.00 59.69 184 LEU A C 1
ATOM 1400 O O . LEU A 1 184 ? -22.042 -12.656 18.549 1.00 59.69 184 LEU A O 1
ATOM 1404 N N . ASP A 1 185 ? -21.046 -14.653 18.478 1.00 67.00 185 ASP A N 1
ATOM 1405 C CA . ASP A 1 185 ? -20.132 -14.362 19.575 1.00 67.00 185 ASP A CA 1
ATOM 1406 C C . ASP A 1 185 ? -18.821 -13.693 19.154 1.00 67.00 185 ASP A C 1
ATOM 1408 O O . ASP A 1 185 ? -18.073 -13.206 19.994 1.00 67.00 185 ASP A O 1
ATOM 1412 N N . LEU A 1 186 ? -18.557 -13.620 17.849 1.00 71.25 186 LEU A N 1
ATOM 1413 C CA . LEU A 1 186 ? -17.574 -12.699 17.303 1.00 71.25 186 LEU A CA 1
ATOM 1414 C C . LEU A 1 186 ? -18.185 -11.970 16.116 1.00 71.25 186 LEU A C 1
ATOM 1416 O O . LEU A 1 186 ? -18.381 -12.558 15.053 1.00 71.25 186 LEU A O 1
ATOM 1420 N N . THR A 1 187 ? -18.431 -10.675 16.297 1.00 79.69 187 THR A N 1
ATOM 1421 C CA . THR A 1 187 ? -18.644 -9.744 15.189 1.00 79.69 187 THR A CA 1
ATOM 1422 C C . THR A 1 187 ? -17.475 -8.778 15.176 1.00 79.69 187 THR A C 1
ATOM 1424 O O . THR A 1 187 ? -17.329 -7.943 16.072 1.00 79.69 187 THR A O 1
ATOM 1427 N N . ARG A 1 188 ? -16.614 -8.904 14.171 1.00 83.56 188 ARG A N 1
ATOM 1428 C CA . ARG A 1 188 ? -15.497 -7.992 13.954 1.00 83.56 188 ARG A CA 1
ATOM 1429 C C . ARG A 1 188 ? -15.735 -7.220 12.670 1.00 83.56 188 ARG A C 1
ATOM 1431 O O . ARG A 1 188 ? -15.858 -7.798 11.595 1.00 83.56 188 ARG A O 1
ATOM 1438 N N . VAL A 1 189 ? -15.772 -5.905 12.798 1.00 87.81 189 VAL A N 1
ATOM 1439 C CA . VAL A 1 189 ? -15.836 -4.978 11.676 1.00 87.81 189 VAL A CA 1
ATOM 1440 C C . VAL A 1 189 ? -14.488 -4.294 11.580 1.00 87.81 189 VAL A C 1
ATOM 1442 O O . VAL A 1 189 ? -13.989 -3.751 12.567 1.00 87.81 189 VAL A O 1
ATOM 1445 N N . SER A 1 190 ? -13.899 -4.292 10.393 1.00 90.06 190 SER A N 1
ATOM 1446 C CA . SER A 1 190 ? -12.749 -3.445 10.117 1.00 90.06 190 SER A CA 1
ATOM 1447 C C . SER A 1 190 ? -12.913 -2.659 8.836 1.00 90.06 190 SER A C 1
ATOM 1449 O O . SER A 1 190 ? -13.347 -3.184 7.817 1.00 90.06 190 SER A O 1
ATOM 1451 N N . ALA A 1 191 ? -12.558 -1.385 8.915 1.00 92.88 191 ALA A N 1
ATOM 1452 C CA . ALA A 1 191 ? -12.517 -0.467 7.796 1.00 92.88 191 ALA A CA 1
ATOM 1453 C C . ALA A 1 191 ? -11.076 0.015 7.643 1.00 92.88 191 ALA A C 1
ATOM 1455 O O . ALA A 1 191 ? -10.486 0.538 8.590 1.00 92.88 191 ALA A O 1
ATOM 1456 N N . ARG A 1 192 ? -10.502 -0.185 6.462 1.00 91.19 192 ARG A N 1
ATOM 1457 C CA . ARG A 1 192 ? -9.163 0.261 6.099 1.00 91.19 192 ARG A CA 1
ATOM 1458 C C . ARG A 1 192 ? -9.268 1.273 4.972 1.00 91.19 192 ARG A C 1
ATOM 1460 O O . ARG A 1 192 ? -9.867 0.995 3.944 1.00 91.19 192 ARG A O 1
ATOM 1467 N N . LEU A 1 193 ? -8.657 2.424 5.191 1.00 91.00 193 LEU A N 1
ATOM 1468 C CA . LEU A 1 193 ? -8.405 3.453 4.199 1.00 91.00 193 LEU A CA 1
ATOM 1469 C C . LEU A 1 193 ? -6.939 3.325 3.787 1.00 91.00 193 LEU A C 1
ATOM 1471 O O . LEU A 1 193 ? -6.064 3.270 4.658 1.00 91.00 193 LEU A O 1
ATOM 1475 N N . ASP A 1 194 ? -6.663 3.239 2.494 1.00 91.00 194 ASP A N 1
ATOM 1476 C CA . ASP A 1 194 ? -5.309 3.134 1.957 1.00 91.00 194 ASP A CA 1
ATOM 1477 C C . ASP A 1 194 ? -5.048 4.242 0.937 1.00 91.00 194 ASP A C 1
ATOM 1479 O O . ASP A 1 194 ? -5.813 4.462 0.001 1.00 91.00 194 ASP A O 1
ATOM 1483 N N . ILE A 1 195 ? -3.958 4.966 1.145 1.00 88.75 195 ILE A N 1
ATOM 1484 C CA . ILE A 1 195 ? -3.439 5.987 0.249 1.00 88.75 195 ILE A CA 1
ATOM 1485 C C . ILE A 1 195 ? -2.168 5.402 -0.347 1.00 88.75 195 ILE A C 1
ATOM 1487 O O . ILE A 1 195 ? -1.082 5.480 0.235 1.00 88.75 195 ILE A O 1
ATOM 1491 N N . SER A 1 196 ? -2.327 4.828 -1.536 1.00 82.38 196 SER A N 1
ATOM 1492 C CA . SER A 1 196 ? -1.250 4.173 -2.279 1.00 82.38 196 SER A CA 1
ATOM 1493 C C . SER A 1 196 ? -0.160 5.142 -2.762 1.00 82.38 196 SER A C 1
ATOM 1495 O O . SER A 1 196 ? 0.975 4.718 -2.975 1.00 82.38 196 SER A O 1
ATOM 1497 N N . SER A 1 197 ? -0.492 6.424 -2.963 1.00 84.44 197 SER A N 1
ATOM 1498 C CA . SER A 1 197 ? 0.428 7.455 -3.463 1.00 84.44 197 SER A CA 1
ATOM 1499 C C . SER A 1 197 ? 0.129 8.812 -2.829 1.00 84.44 197 SER A C 1
ATOM 1501 O O . SER A 1 197 ? -0.866 9.472 -3.133 1.00 84.44 197 SER A O 1
ATOM 1503 N N . GLY A 1 198 ? 1.005 9.248 -1.930 1.00 84.38 198 GLY A N 1
ATOM 1504 C CA . GLY A 1 198 ? 0.868 10.521 -1.232 1.00 84.38 198 GLY A CA 1
ATOM 1505 C C . GLY A 1 198 ? 1.151 11.717 -2.137 1.00 84.38 198 GLY A C 1
ATOM 1506 O O . GLY A 1 198 ? 0.526 12.760 -1.980 1.00 84.38 198 GLY A O 1
ATOM 1507 N N . SER A 1 199 ? 2.040 11.577 -3.121 1.00 83.44 199 SER A N 1
ATOM 1508 C CA . SER A 1 199 ? 2.292 12.631 -4.113 1.00 83.44 199 SER A CA 1
ATOM 1509 C C . SER A 1 199 ? 1.061 12.933 -4.977 1.00 83.44 199 SER A C 1
ATOM 1511 O O . SER A 1 199 ? 0.752 14.104 -5.215 1.00 83.44 199 SER A O 1
ATOM 1513 N N . LEU A 1 200 ? 0.317 11.898 -5.386 1.00 83.12 200 LEU A N 1
ATOM 1514 C CA . LEU A 1 200 ? -0.983 12.065 -6.037 1.00 83.12 200 LEU A CA 1
ATOM 1515 C C . LEU A 1 200 ? -1.982 12.751 -5.122 1.00 83.12 200 LEU A C 1
ATOM 1517 O O . LEU A 1 200 ? -2.556 13.767 -5.508 1.00 83.12 200 LEU A O 1
ATOM 1521 N N . PHE A 1 201 ? -2.123 12.234 -3.902 1.00 85.38 201 PHE A N 1
ATOM 1522 C CA . PHE A 1 201 ? -3.064 12.759 -2.926 1.00 85.38 201 PHE A CA 1
ATOM 1523 C C . PHE A 1 201 ? -2.833 14.253 -2.653 1.00 85.38 201 PHE A C 1
ATOM 1525 O O . PHE A 1 201 ? -3.771 15.041 -2.705 1.00 85.38 201 PHE A O 1
ATOM 1532 N N . LEU A 1 202 ? -1.583 14.680 -2.431 1.00 86.56 202 LEU A N 1
ATOM 1533 C CA . LEU A 1 202 ? -1.247 16.089 -2.184 1.00 86.56 202 LEU A CA 1
ATOM 1534 C C . LEU A 1 202 ? -1.502 16.977 -3.408 1.00 86.56 202 LEU A C 1
ATOM 1536 O O . LEU A 1 202 ? -1.974 18.109 -3.272 1.00 86.56 202 LEU A O 1
ATOM 1540 N N . ARG A 1 203 ? -1.209 16.485 -4.616 1.00 83.88 203 ARG A N 1
ATOM 1541 C CA . ARG A 1 203 ? -1.497 17.210 -5.860 1.00 83.88 203 ARG A CA 1
ATOM 1542 C C . ARG A 1 203 ? -3.000 17.357 -6.091 1.00 83.88 203 ARG A C 1
ATOM 1544 O O . ARG A 1 203 ? -3.451 18.449 -6.422 1.00 83.88 203 ARG A O 1
ATOM 1551 N N . GLY A 1 204 ? -3.766 16.287 -5.906 1.00 83.56 204 GLY A N 1
ATOM 1552 C CA . GLY A 1 204 ? -5.220 16.324 -5.996 1.00 83.56 204 GLY A CA 1
ATOM 1553 C C . GLY A 1 204 ? -5.808 17.260 -4.940 1.00 83.56 204 GLY A C 1
ATOM 1554 O O . GLY A 1 204 ? -6.566 18.163 -5.273 1.00 83.56 204 GLY A O 1
ATOM 1555 N N . ALA A 1 205 ? -5.367 17.149 -3.684 1.00 86.19 205 ALA A N 1
ATOM 1556 C CA . ALA A 1 205 ? -5.845 17.983 -2.584 1.00 86.19 205 ALA A CA 1
ATOM 1557 C C . ALA A 1 205 ? -5.518 19.471 -2.787 1.00 86.19 205 ALA A C 1
ATOM 1559 O O . ALA A 1 205 ? -6.370 20.325 -2.556 1.00 86.19 205 ALA A O 1
ATOM 1560 N N . SER A 1 206 ? -4.308 19.799 -3.253 1.00 86.31 206 SER A N 1
ATOM 1561 C CA . SER A 1 206 ? -3.930 21.186 -3.570 1.00 86.31 206 SER A CA 1
ATOM 1562 C C . SER A 1 206 ? -4.735 21.763 -4.732 1.00 86.31 206 SER A C 1
ATOM 1564 O O . SER A 1 206 ? -5.153 22.917 -4.651 1.00 86.31 206 SER A O 1
ATOM 1566 N N . ARG A 1 207 ? -5.009 20.970 -5.776 1.00 85.00 207 ARG A N 1
ATOM 1567 C CA . ARG A 1 207 ? -5.896 21.370 -6.877 1.00 85.00 207 ARG A CA 1
ATOM 1568 C C . ARG A 1 207 ? -7.328 21.591 -6.401 1.00 85.00 207 ARG A C 1
ATOM 1570 O O . ARG A 1 207 ? -7.869 22.657 -6.657 1.00 85.00 207 ARG A O 1
ATOM 1577 N N . LEU A 1 208 ? -7.897 20.662 -5.630 1.00 86.75 208 LEU A N 1
ATOM 1578 C CA . LEU A 1 208 ? -9.237 20.817 -5.050 1.00 86.75 208 LEU A CA 1
ATOM 1579 C C . LEU A 1 208 ? -9.329 22.049 -4.144 1.00 86.75 208 LEU A C 1
ATOM 1581 O O . LEU A 1 208 ? -10.312 22.781 -4.205 1.00 86.75 208 LEU A O 1
ATOM 1585 N N . ALA A 1 209 ? -8.303 22.306 -3.328 1.00 87.50 209 ALA A N 1
ATOM 1586 C CA . ALA A 1 209 ? -8.247 23.500 -2.495 1.00 87.50 209 ALA A CA 1
ATOM 1587 C C . ALA A 1 209 ? -8.222 24.770 -3.354 1.00 87.50 209 ALA A C 1
ATOM 1589 O O . ALA A 1 209 ? -8.993 25.689 -3.094 1.00 87.50 209 ALA A O 1
ATOM 1590 N N . GLN A 1 210 ? -7.383 24.820 -4.395 1.00 86.75 210 GLN A N 1
ATOM 1591 C CA . GLN A 1 210 ? -7.340 25.946 -5.333 1.00 86.75 210 GLN A CA 1
ATOM 1592 C C . GLN A 1 210 ? -8.683 26.149 -6.039 1.00 86.75 210 GLN A C 1
ATOM 1594 O O . GLN A 1 210 ? -9.178 27.272 -6.075 1.00 86.75 210 GLN A O 1
ATOM 1599 N N . ASP A 1 211 ? -9.298 25.086 -6.551 1.00 86.44 211 ASP A N 1
ATOM 1600 C CA . ASP A 1 211 ? -10.596 25.164 -7.220 1.00 86.44 211 ASP A CA 1
ATOM 1601 C C . ASP A 1 211 ? -11.681 25.673 -6.268 1.00 86.44 211 ASP A C 1
ATOM 1603 O O . ASP A 1 211 ? -12.460 26.549 -6.642 1.00 86.44 211 ASP A O 1
ATOM 1607 N N . PHE A 1 212 ? -11.670 25.227 -5.008 1.00 85.25 212 PHE A N 1
ATOM 1608 C CA . PHE A 1 212 ? -12.564 25.744 -3.976 1.00 85.25 212 PHE A CA 1
ATOM 1609 C C . PHE A 1 212 ? -12.310 27.231 -3.681 1.00 85.25 212 PHE A C 1
ATOM 1611 O O . PHE A 1 212 ? -13.252 28.023 -3.675 1.00 85.25 212 PHE A O 1
ATOM 1618 N N . PHE A 1 213 ? -11.047 27.642 -3.508 1.00 87.25 213 PHE A N 1
ATOM 1619 C CA . PHE A 1 213 ? -10.674 29.046 -3.281 1.00 87.25 213 PHE A CA 1
ATOM 1620 C C . PHE A 1 213 ? -11.091 29.958 -4.439 1.00 87.25 213 PHE A C 1
ATOM 1622 O O . PHE A 1 213 ? -11.560 31.071 -4.209 1.00 87.25 213 PHE A O 1
ATOM 1629 N N . PHE A 1 214 ? -10.957 29.491 -5.680 1.00 88.81 214 PHE A N 1
ATOM 1630 C CA . PHE A 1 214 ? -11.334 30.244 -6.875 1.00 88.81 214 PHE A CA 1
ATOM 1631 C C . PHE A 1 214 ? -12.787 30.009 -7.317 1.00 88.81 214 PHE A C 1
ATOM 1633 O O . PHE A 1 214 ? -13.167 30.471 -8.394 1.00 88.81 214 PHE A O 1
ATOM 1640 N N . SER A 1 215 ? -13.607 29.319 -6.510 1.00 83.50 215 SER A N 1
ATOM 1641 C CA . SER A 1 215 ? -15.007 28.980 -6.826 1.00 83.50 215 SER A CA 1
ATOM 1642 C C . SER A 1 215 ? -15.185 28.308 -8.199 1.00 83.50 215 SER A C 1
ATOM 1644 O O . SER A 1 215 ? -16.194 28.500 -8.883 1.00 83.50 215 SER A O 1
ATOM 1646 N N . ARG A 1 216 ? -14.192 27.524 -8.629 1.00 80.75 216 ARG A N 1
ATOM 1647 C CA . ARG A 1 216 ? -14.256 26.691 -9.832 1.00 80.75 216 ARG A CA 1
ATOM 1648 C C . ARG A 1 216 ? -14.901 25.354 -9.491 1.00 80.75 216 ARG A C 1
ATOM 1650 O O . ARG A 1 216 ? -14.816 24.871 -8.365 1.00 80.75 216 ARG A O 1
ATOM 1657 N N . ARG A 1 217 ? -15.578 24.753 -10.471 1.00 77.31 217 ARG A N 1
ATOM 1658 C CA . ARG A 1 217 ? -16.137 23.410 -10.292 1.00 77.31 217 ARG A CA 1
ATOM 1659 C C . ARG A 1 217 ? -14.980 22.409 -10.204 1.00 77.31 217 ARG A C 1
ATOM 1661 O O . ARG A 1 217 ? -14.169 22.406 -11.129 1.00 77.31 217 ARG A O 1
ATOM 1668 N N . PRO A 1 218 ? -14.903 21.597 -9.136 1.00 74.94 218 PRO A N 1
ATOM 1669 C CA . PRO A 1 218 ? -13.862 20.592 -9.010 1.00 74.94 218 PRO A CA 1
ATOM 1670 C C . PRO A 1 218 ? -14.024 19.551 -10.115 1.00 74.94 218 PRO A C 1
ATOM 1672 O O . PRO A 1 218 ? -15.138 19.105 -10.403 1.00 74.94 218 PRO A O 1
ATOM 1675 N N . ASP A 1 219 ? -12.908 19.188 -10.735 1.00 80.31 219 ASP A N 1
ATOM 1676 C CA . ASP A 1 219 ? -12.885 18.159 -11.763 1.00 80.31 219 ASP A CA 1
ATOM 1677 C C . ASP A 1 219 ? -13.004 16.760 -11.141 1.00 80.31 219 ASP A C 1
ATOM 1679 O O . ASP A 1 219 ? -12.428 16.470 -10.086 1.00 80.31 219 ASP A O 1
ATOM 1683 N N . LEU A 1 220 ? -13.760 15.885 -11.802 1.00 77.38 220 LEU A N 1
ATOM 1684 C CA . LEU A 1 220 ? -14.099 14.555 -11.293 1.00 77.38 220 LEU A CA 1
ATOM 1685 C C . LEU A 1 220 ? -12.852 13.658 -11.243 1.00 77.38 220 LEU A C 1
ATOM 1687 O O . LEU A 1 220 ? -12.686 12.887 -10.301 1.00 77.38 220 LEU A O 1
ATOM 1691 N N . GLU A 1 221 ? -11.918 13.842 -12.180 1.00 76.62 221 GLU A N 1
ATOM 1692 C CA . GLU A 1 221 ? -10.618 13.161 -12.159 1.00 76.62 221 GLU A CA 1
ATOM 1693 C C . GLU A 1 221 ? -9.768 13.582 -10.955 1.00 76.62 221 GLU A C 1
ATOM 1695 O O . GLU A 1 221 ? -9.155 12.743 -10.299 1.00 76.62 221 GLU A O 1
ATOM 1700 N N . THR A 1 222 ? -9.789 14.872 -10.605 1.00 74.31 222 THR A N 1
ATOM 1701 C CA . THR A 1 222 ? -9.041 15.394 -9.450 1.00 74.31 222 THR A CA 1
ATOM 1702 C C . THR A 1 222 ? -9.627 14.876 -8.134 1.00 74.31 222 THR A C 1
ATOM 1704 O O . THR A 1 222 ? -8.893 14.663 -7.171 1.00 74.31 222 THR A O 1
ATOM 1707 N N . PHE A 1 223 ? -10.939 14.631 -8.083 1.00 76.50 223 PHE A N 1
ATOM 1708 C CA . PHE A 1 223 ? -11.577 13.980 -6.941 1.00 76.50 223 PHE A CA 1
ATOM 1709 C C . PHE A 1 223 ? -11.148 12.511 -6.815 1.00 76.50 223 PHE A C 1
ATOM 1711 O O . PHE A 1 223 ? -10.753 12.084 -5.730 1.00 76.50 223 PHE A O 1
ATOM 1718 N N . CYS A 1 224 ? -11.144 11.761 -7.922 1.00 76.31 224 CYS A N 1
ATOM 1719 C CA . CYS A 1 224 ? -10.664 10.378 -7.949 1.00 76.31 224 CYS A CA 1
ATOM 1720 C C . CYS A 1 224 ? -9.189 10.253 -7.534 1.00 76.31 224 CYS A C 1
ATOM 1722 O O . CYS A 1 224 ? -8.845 9.301 -6.842 1.00 76.31 224 CYS A O 1
ATOM 1724 N N . ASP A 1 225 ? -8.342 11.230 -7.874 1.00 71.88 225 ASP A N 1
ATOM 1725 C CA . ASP A 1 225 ? -6.932 11.268 -7.457 1.00 71.88 225 ASP A CA 1
ATOM 1726 C C . ASP A 1 225 ? -6.742 11.453 -5.932 1.00 71.88 225 ASP A C 1
ATOM 1728 O O . ASP A 1 225 ? -5.668 11.161 -5.399 1.00 71.88 225 ASP A O 1
ATOM 1732 N N . VAL A 1 226 ? -7.759 11.954 -5.218 1.00 78.31 226 VAL A N 1
ATOM 1733 C CA . VAL A 1 226 ? -7.732 12.195 -3.760 1.00 78.31 226 VAL A CA 1
ATOM 1734 C C . VAL A 1 226 ? -8.405 11.071 -2.975 1.00 78.31 226 VAL A C 1
ATOM 1736 O O . VAL A 1 226 ? -8.102 10.885 -1.794 1.00 78.31 226 VAL A O 1
ATOM 1739 N N . CYS A 1 227 ? -9.314 10.321 -3.596 1.00 78.38 227 CYS A N 1
ATOM 1740 C CA . CYS A 1 227 ? -10.049 9.262 -2.920 1.00 78.38 227 CYS A CA 1
ATOM 1741 C C . CYS A 1 227 ? -9.116 8.114 -2.494 1.00 78.38 227 CYS A C 1
ATOM 1743 O O . CYS A 1 227 ? -8.514 7.473 -3.353 1.00 78.38 227 CYS A O 1
ATOM 1745 N N . PRO A 1 228 ? -9.006 7.817 -1.183 1.00 81.81 228 PRO A N 1
ATOM 1746 C CA . PRO A 1 228 ? -8.301 6.628 -0.730 1.00 81.81 228 PRO A CA 1
ATOM 1747 C C . PRO A 1 228 ? -9.087 5.366 -1.094 1.00 81.81 228 PRO A C 1
ATOM 1749 O O . PRO A 1 228 ? -10.321 5.373 -1.117 1.00 81.81 228 PRO A O 1
ATOM 1752 N N . ASP A 1 229 ? -8.371 4.262 -1.281 1.00 86.00 229 ASP A N 1
ATOM 1753 C CA . ASP A 1 229 ? -8.984 2.947 -1.417 1.00 86.00 229 ASP A CA 1
ATOM 1754 C C . ASP A 1 229 ? -9.604 2.545 -0.077 1.00 86.00 229 ASP A C 1
ATOM 1756 O O . ASP A 1 229 ? -8.951 2.587 0.971 1.00 86.00 229 ASP A O 1
ATOM 1760 N N . VAL A 1 230 ? -10.878 2.155 -0.098 1.00 88.38 230 VAL A N 1
ATOM 1761 C CA . VAL A 1 230 ? -11.616 1.760 1.105 1.00 88.38 230 VAL A CA 1
ATOM 1762 C C . VAL A 1 230 ? -11.888 0.266 1.065 1.00 88.38 230 VAL A C 1
ATOM 1764 O O . VAL A 1 230 ? -12.626 -0.225 0.215 1.00 88.38 230 VAL A O 1
ATOM 1767 N N . ILE A 1 231 ? -11.325 -0.460 2.024 1.00 90.12 231 ILE A N 1
ATOM 1768 C CA . ILE A 1 231 ? -11.563 -1.888 2.213 1.00 90.12 231 ILE A CA 1
ATOM 1769 C C . ILE A 1 231 ? -12.343 -2.059 3.509 1.00 90.12 231 ILE A C 1
ATOM 1771 O O . ILE A 1 231 ? -11.849 -1.750 4.593 1.00 90.12 231 ILE A O 1
ATOM 1775 N N . VAL A 1 232 ? -13.565 -2.571 3.401 1.00 89.88 232 VAL A N 1
ATOM 1776 C CA . VAL A 1 232 ? -14.387 -2.932 4.556 1.00 89.88 232 VAL A CA 1
ATOM 1777 C C . VAL A 1 232 ? -14.452 -4.447 4.636 1.00 89.88 232 VAL A C 1
ATOM 1779 O O . VAL A 1 232 ? -14.774 -5.114 3.657 1.00 89.88 232 VAL A O 1
ATOM 1782 N N . SER A 1 233 ? -14.153 -4.997 5.805 1.00 89.00 233 SER A N 1
ATOM 1783 C CA . SER A 1 233 ? -14.251 -6.426 6.068 1.00 89.00 233 SER A CA 1
ATOM 1784 C C . SER A 1 233 ? -15.111 -6.673 7.298 1.00 89.00 233 SER A C 1
ATOM 1786 O O . SER A 1 233 ? -14.867 -6.119 8.374 1.00 89.00 233 SER A O 1
ATOM 1788 N N . LEU A 1 234 ? -16.104 -7.537 7.126 1.00 86.88 234 LEU A N 1
ATOM 1789 C CA . LEU A 1 234 ? -16.927 -8.075 8.196 1.00 86.88 234 LEU A CA 1
ATOM 1790 C C . LEU A 1 234 ? -16.503 -9.522 8.423 1.00 86.88 234 LEU A C 1
ATOM 1792 O O . LEU A 1 234 ? -16.556 -10.339 7.507 1.00 86.88 234 LEU A O 1
ATOM 1796 N N . GLN A 1 235 ? -16.089 -9.832 9.642 1.00 84.00 235 GLN A N 1
ATOM 1797 C CA . GLN A 1 235 ? -15.799 -11.190 10.063 1.00 84.00 235 GLN A CA 1
ATOM 1798 C C . GLN A 1 235 ? -16.819 -11.601 11.117 1.00 84.00 235 GLN A C 1
ATOM 1800 O O . GLN A 1 235 ? -16.957 -10.955 12.159 1.00 84.00 235 GLN A O 1
ATOM 1805 N N . GLN A 1 236 ? -17.507 -12.701 10.829 1.00 80.69 236 GLN A N 1
ATOM 1806 C CA . GLN A 1 236 ? -18.450 -13.332 11.732 1.00 80.69 236 GLN A CA 1
ATOM 1807 C C . GLN A 1 236 ? -18.064 -14.796 11.905 1.00 80.69 236 GLN A C 1
ATOM 1809 O O . GLN A 1 236 ? -17.872 -15.509 10.920 1.00 80.69 236 GLN A O 1
ATOM 1814 N N . GLN A 1 237 ? -17.930 -15.234 13.153 1.00 70.12 237 GLN A N 1
ATOM 1815 C CA . GLN A 1 237 ? -17.687 -16.638 13.460 1.00 70.12 237 GLN A CA 1
ATOM 1816 C C . GLN A 1 237 ? -19.004 -17.332 13.810 1.00 70.12 237 GLN A C 1
ATOM 1818 O O . GLN A 1 237 ? -19.781 -16.840 14.631 1.00 70.12 237 GLN A O 1
ATOM 1823 N N . PHE A 1 238 ? -19.225 -18.487 13.186 1.00 64.69 238 PHE A N 1
ATOM 1824 C CA . PHE A 1 238 ? -20.296 -19.417 13.518 1.00 64.69 238 PHE A CA 1
ATOM 1825 C C . PHE A 1 238 ? -19.650 -20.686 14.064 1.00 64.69 238 PHE A C 1
ATOM 1827 O O . PHE A 1 238 ? -18.853 -21.315 13.369 1.00 64.69 238 PHE A O 1
ATOM 1834 N N . SER A 1 239 ? -19.955 -21.032 15.309 1.00 59.94 239 SER A N 1
ATOM 1835 C CA . SER A 1 239 ? -19.515 -22.286 15.916 1.00 59.94 239 SER A CA 1
ATOM 1836 C C . SER A 1 239 ? -20.603 -23.327 15.641 1.00 59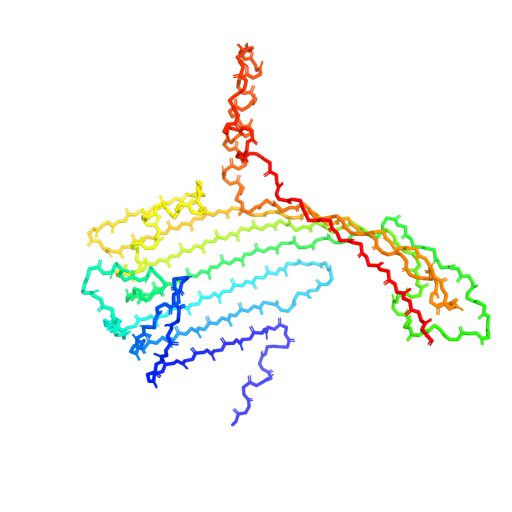.94 239 SER A C 1
ATOM 1838 O O . SER A 1 239 ? -21.755 -23.096 16.008 1.00 59.94 239 SER A O 1
ATOM 1840 N N . GLN A 1 240 ? -20.265 -24.420 14.948 1.00 53.28 240 GLN A N 1
ATOM 1841 C CA . GLN A 1 240 ? -21.117 -25.617 14.872 1.00 53.28 240 GLN A CA 1
ATOM 1842 C C . GLN A 1 240 ? -20.871 -26.513 16.080 1.00 53.28 240 GLN A C 1
ATOM 1844 O O . GLN A 1 240 ? -19.689 -26.630 16.479 1.00 53.28 240 GLN A O 1
#

Organism: Aegilops tauschii subsp. strangulata (NCBI:txid200361)